Protein 5AX3 (pdb70)

Sequence (341 aa):
GPEMVRGQVFDVGPRYTNLSYIGEYGMVCSAYDNVNKVRVAIKKISPFEHQTYCQRTLREIKILLRFRHENIIGINDIIRAPTIEQMKDVYIVQDLMETDLYKLLKTQHLSNDHICYFLYQILRGLKYIHSANVLHRDLKPSNLLLNTTCDLKICDFGLARVAFLTEYVTRWYRAPEIMLGYTKSIDIWSVGCILAEMLSNRPIFPGKHYLDQLNHILGILGSPSQEDLKARNYLLSLPHKNKVPWNRLFPNADSKALDLLDKMLTFNPHKRIEVEQALAHPYLEQYYDPSDEPIAEAPFKFDMELDDLPKEKLKELIFEETARFQPGYLVKKYILALWNE

Nearest PDB structures (foldseek):
  5ax3-assembly1_A  TM=1.003E+00  e=6.885E-67  Homo sapiens
  6ot6-assembly1_A  TM=9.552E-01  e=4.131E-53  Rattus norvegicus
  4fv5-assembly1_A  TM=9.568E-01  e=8.661E-53  Homo sapiens
  4fv9-assembly1_A  TM=9.620E-01  e=3.808E-52  Homo sapiens
  6fn5-assembly1_A  TM=9.383E-01  e=1.190E-51  Rattus norvegicus

Solvent-accessible surface area: 17854 Å² total; per-residue (Å²): 109,62,42,115,27,181,45,107,66,0,74,1,23,134,68,1,55,105,32,52,81,62,15,156,93,15,35,23,0,9,0,66,5,66,92,98,153,80,83,6,19,0,21,17,10,50,6,34,122,78,126,24,76,0,36,39,0,6,11,4,0,15,0,5,29,103,16,211,26,98,4,6,4,24,16,67,16,1,28,18,22,87,62,63,135,134,2,117,24,0,12,0,0,17,50,58,25,47,3,11,0,115,61,4,10,120,129,51,148,7,52,62,79,35,8,9,12,0,0,13,8,0,0,15,0,1,4,18,1,6,43,2,57,0,4,2,45,22,2,37,3,50,13,0,48,0,38,63,73,3,38,0,28,1,22,32,0,5,24,3,101,18,58,195,35,85,58,140,71,65,87,68,12,29,0,16,53,33,22,161,16,154,75,55,13,2,0,2,1,4,0,0,0,0,0,0,9,1,27,25,58,140,45,14,1,49,22,139,98,88,110,57,4,6,49,70,2,9,30,12,15,4,48,41,73,164,131,78,143,153,45,130,50,91,26,108,93,48,105,150,82,115,97,34,64,18,102,180,48,6,99,155,25,38,93,102,0,17,73,0,0,42,90,0,0,37,26,23,37,144,200,1,32,92,11,64,101,0,0,60,16,67,13,0,121,124,32,60,61,74,112,75,7,50,102,12,172,59,70,20,141,105,142,110,4,112,42,113,62,81,73,126,110,1,43,95,46,0,42,118,19,0,30,171,54,10,125,70,177,222,112,177,110,97,145,95,43,40,151,84,111

B-factor: mean 83.78, std 25.41, range [20.0, 169.99]

GO terms:
  GO:0004674 protein serine/threonine kinase activity (F, IDA)
  GO:0004707 MAP kinase activity (F, IDA)
  GO:0005829 cytosol (C, IDA)
  GO:0045542 positive regulation of cholesterol biosynthetic process (P, IDA)
  GO:0070371 ERK1 and ERK2 cascade (P, IDA)
  GO:0007173 epidermal growth factor receptor signaling pathway (P, IDA)
  GO:0000165 MAPK cascade (P, IDA)
  GO:0010759 positive regulation of macrophage chemotaxis (P, IGI)
  GO:0120041 positive regulation of macrophage proliferation (P, IGI)
  GO:0061514 interleukin-34-mediated signaling pathway (P, IGI)
  GO:0005634 nucleus (C, IDA)
  GO:0005737 cytoplasm (C, IDA)
  GO:0045880 positive regulation of smoothened signaling pathway (P, IDA)
  GO:0070849 response to epidermal growth factor (P, IDA)
  GO:0005634 nucleus (C, TAS)
  GO:0005739 mitochondrion (C, TAS)
  GO:0005769 early endosome (C, TAS)
  GO:0005770 late endosome (C, TAS)
  GO:0005794 Golgi apparatus (C, TAS)
  GO:0005829 cytosol (C, TAS)

Structure (mmCIF, N/CA/C/O backbone):
data_5AX3
#
_entry.id   5AX3
#
_cell.length_a   43.835
_cell.length_b   66.465
_cell.length_c   116.871
_cell.angle_alpha   90.00
_cell.angle_beta   90.00
_cell.angle_gamma   90.00
#
_symmetry.space_group_name_H-M   'P 21 21 21'
#
loop_
_entity.id
_entity.type
_entity.pdbx_description
1 polymer 'Mitogen-activated protein kinase 1'
2 polymer 'allosteric and ATP-competitive inhibitor'
3 non-polymer (2R,3R,4S,5R)-2-(4-AMINO-5-IODO-7H-PYRROLO[2,3-D]PYRIMIDIN-7-YL)-5-(HYDROXYMETHYL)TETRAHYDROFURAN-3,4-DIOL
#
loop_
_atom_site.group_PDB
_atom_site.id
_atom_site.type_symbol
_atom_site.label_atom_id
_atom_site.label_alt_id
_atom_site.label_comp_id
_atom_site.label_asym_id
_atom_site.label_entity_id
_atom_site.label_seq_id
_atom_site.pdbx_PDB_ins_code
_atom_site.Cartn_x
_atom_site.Cartn_y
_atom_site.Cartn_z
_atom_site.occupancy
_atom_site.B_iso_or_equiv
_atom_site.auth_seq_id
_atom_site.auth_comp_id
_atom_site.auth_asym_id
_atom_site.auth_atom_id
_atom_site.pdbx_PDB_model_num
ATOM 1 N N . GLY A 1 18 ? 22.586 9.709 1.610 1.00 102.33 1 GLY A N 1
ATOM 2 C CA . GLY A 1 18 ? 21.517 9.409 2.545 1.00 116.09 1 GLY A CA 1
ATOM 3 C C . GLY A 1 18 ? 20.583 8.334 2.028 1.00 118.64 1 GLY A C 1
ATOM 4 O O . GLY A 1 18 ? 20.767 7.153 2.327 1.00 127.84 1 GLY A O 1
ATOM 5 N N . PRO A 1 19 ? 19.567 8.739 1.250 1.00 107.32 2 PRO A N 1
ATOM 6 C CA . PRO A 1 19 ? 18.616 7.805 0.643 1.00 95.56 2 PRO A CA 1
ATOM 7 C C . PRO A 1 19 ? 19.151 7.219 -0.661 1.00 99.11 2 PRO A C 1
ATOM 8 O O . PRO A 1 19 ? 18.439 6.473 -1.332 1.00 107.91 2 PRO A O 1
ATOM 12 N N . GLU A 1 20 ? 20.390 7.567 -1.003 1.00 86.71 3 GLU A N 1
ATOM 13 C CA . GLU A 1 20 ? 21.047 7.094 -2.220 1.00 100.00 3 GLU A CA 1
ATOM 14 C C . GLU A 1 20 ? 20.243 7.449 -3.462 1.00 92.14 3 GLU A C 1
ATOM 15 O O . GLU A 1 20 ? 20.076 6.623 -4.361 1.00 101.30 3 GLU A O 1
ATOM 21 N N . MET A 1 21 ? 19.744 8.681 -3.494 1.00 95.93 4 MET A N 1
ATOM 22 C CA . MET A 1 21 ? 19.004 9.198 -4.638 1.00 85.63 4 MET A CA 1
ATOM 23 C C . MET A 1 21 ? 19.828 9.115 -5.920 1.00 80.56 4 MET A C 1
ATOM 24 O O . MET A 1 21 ? 20.981 9.546 -5.955 1.00 96.88 4 MET A O 1
ATOM 29 N N . VAL A 1 22 ? 19.238 8.551 -6.970 1.00 67.92 5 VAL A N 1
ATOM 30 C CA . VAL A 1 22 ? 19.925 8.440 -8.252 1.00 82.41 5 VAL A CA 1
ATOM 31 C C . VAL A 1 22 ? 19.096 9.022 -9.390 1.00 85.62 5 VAL A C 1
ATOM 32 O O . VAL A 1 22 ? 17.866 9.072 -9.310 1.00 83.59 5 VAL A O 1
ATOM 36 N N . ARG A 1 23 ? 19.785 9.459 -10.442 1.00 84.00 6 ARG A N 1
ATOM 37 C CA . ARG A 1 23 ? 19.151 10.105 -11.589 1.00 77.91 6 ARG A CA 1
ATOM 38 C C . ARG A 1 23 ? 18.317 11.309 -11.164 1.00 84.66 6 ARG A C 1
ATOM 39 O O . ARG A 1 23 ? 18.856 12.384 -10.892 1.00 115.68 6 ARG A O 1
ATOM 47 N N . GLY A 1 24 ? 17.003 11.121 -11.100 1.00 95.86 7 GLY A N 1
ATOM 48 C CA . GLY A 1 24 ? 16.098 12.212 -10.789 1.00 100.81 7 GLY A CA 1
ATOM 49 C C . GLY A 1 24 ? 15.336 12.081 -9.484 1.00 113.28 7 GLY A C 1
ATOM 50 O O . GLY A 1 24 ? 14.959 13.087 -8.885 1.00 126.13 7 GLY A O 1
ATOM 51 N N . GLN A 1 25 ? 15.102 10.851 -9.038 1.00 106.46 8 GLN A N 1
ATOM 52 C CA . GLN A 1 25 ? 14.280 10.632 -7.849 1.00 94.06 8 GLN A CA 1
ATOM 53 C C . GLN A 1 25 ? 14.986 9.822 -6.768 1.00 80.13 8 GLN A C 1
ATOM 54 O O . GLN A 1 25 ? 16.070 9.281 -6.983 1.00 93.50 8 GLN A O 1
ATOM 60 N N . VAL A 1 26 ? 14.345 9.748 -5.604 1.00 80.92 9 VAL A N 1
ATOM 61 C CA . VAL A 1 26 ? 14.883 9.057 -4.438 1.00 79.31 9 VAL A CA 1
ATOM 62 C C . VAL A 1 26 ? 14.849 7.539 -4.631 1.00 84.51 9 VAL A C 1
ATOM 63 O O . VAL A 1 26 ? 13.926 7.006 -5.245 1.00 72.82 9 VAL A O 1
ATOM 67 N N . PHE A 1 27 ? 15.868 6.852 -4.119 1.00 77.54 10 PHE A N 1
ATOM 68 C CA . PHE A 1 27 ? 15.969 5.403 -4.255 1.00 59.48 10 PHE A CA 1
ATOM 69 C C . PHE A 1 27 ? 16.394 4.757 -2.938 1.00 70.07 10 PHE A C 1
ATOM 70 O O . PHE A 1 27 ? 17.409 4.063 -2.874 1.00 65.16 10 PHE A O 1
ATOM 78 N N . ASP A 1 28 ? 15.603 4.989 -1.893 1.00 68.83 11 ASP A N 1
ATOM 79 C CA . ASP A 1 28 ? 15.938 4.542 -0.544 1.00 67.06 11 ASP A CA 1
ATOM 80 C C . ASP A 1 28 ? 15.879 3.023 -0.402 1.00 62.09 11 ASP A C 1
ATOM 81 O O . ASP A 1 28 ? 14.817 2.452 -0.154 1.00 47.67 11 ASP A O 1
ATOM 86 N N . VAL A 1 29 ? 17.030 2.376 -0.553 1.00 77.40 12 VAL A N 1
ATOM 87 C CA . VAL A 1 29 ? 17.121 0.926 -0.432 1.00 55.81 12 VAL A CA 1
ATOM 88 C C . VAL A 1 29 ? 17.811 0.517 0.864 1.00 76.01 12 VAL A C 1
ATOM 89 O O . VAL A 1 29 ? 18.133 -0.656 1.063 1.00 74.87 12 VAL A O 1
ATOM 93 N N . GLY A 1 30 ? 18.038 1.489 1.740 1.00 101.98 13 GLY A N 1
ATOM 94 C CA . GLY A 1 30 ? 18.669 1.227 3.021 1.00 91.72 13 GLY A CA 1
ATOM 95 C C . GLY A 1 30 ? 20.147 0.917 2.899 1.00 75.72 13 GLY A C 1
ATOM 96 O O . GLY A 1 30 ? 20.700 0.935 1.800 1.00 85.06 13 GLY A O 1
ATOM 97 N N . PRO A 1 31 ? 20.797 0.618 4.033 1.00 88.93 14 PRO A N 1
ATOM 98 C CA . PRO A 1 31 ? 22.239 0.345 4.069 1.00 96.99 14 PRO A CA 1
ATOM 99 C C . PRO A 1 31 ? 22.616 -0.970 3.386 1.00 87.82 14 PRO A C 1
ATOM 100 O O . PRO A 1 31 ? 23.790 -1.179 3.077 1.00 97.46 14 PRO A O 1
ATOM 104 N N . ARG A 1 32 ? 21.630 -1.832 3.156 1.00 89.51 15 ARG A N 1
ATOM 105 C CA . ARG A 1 32 ? 21.850 -3.135 2.536 1.00 72.82 15 ARG A CA 1
ATOM 106 C C . ARG A 1 32 ? 22.495 -3.026 1.157 1.00 58.34 15 ARG A C 1
ATOM 107 O O . ARG A 1 32 ? 23.513 -3.661 0.884 1.00 68.84 15 ARG A O 1
ATOM 115 N N . TYR A 1 33 ? 21.897 -2.213 0.294 1.00 47.47 16 TYR A N 1
ATOM 116 C CA . TYR A 1 33 ? 22.377 -2.063 -1.074 1.00 64.28 16 TYR A CA 1
ATOM 117 C C . TYR A 1 33 ? 23.035 -0.703 -1.288 1.00 64.01 16 TYR A C 1
ATOM 118 O O . TYR A 1 33 ? 22.617 0.296 -0.706 1.00 64.73 16 TYR A O 1
ATOM 127 N N . THR A 1 34 ? 24.073 -0.677 -2.121 1.00 75.27 17 THR A N 1
ATOM 128 C CA . THR A 1 34 ? 24.818 0.552 -2.384 1.00 78.56 17 THR A CA 1
ATOM 129 C C . THR A 1 34 ? 25.380 0.579 -3.808 1.00 77.23 17 THR A C 1
ATOM 130 O O . THR A 1 34 ? 25.176 -0.359 -4.579 1.00 72.19 17 THR A O 1
ATOM 134 N N . ASN A 1 35 ? 26.084 1.660 -4.139 1.00 86.77 18 ASN A N 1
ATOM 135 C CA . ASN A 1 35 ? 26.689 1.850 -5.457 1.00 77.74 18 ASN A CA 1
ATOM 136 C C . ASN A 1 35 ? 25.692 1.690 -6.598 1.00 57.21 18 ASN A C 1
ATOM 137 O O . ASN A 1 35 ? 25.909 0.901 -7.515 1.00 64.73 18 ASN A O 1
ATOM 142 N N . LEU A 1 36 ? 24.605 2.451 -6.538 1.00 58.90 19 LEU A N 1
ATOM 143 C CA . LEU A 1 36 ? 23.530 2.335 -7.518 1.00 67.78 19 LEU A CA 1
ATOM 144 C C . LEU A 1 36 ? 23.981 2.733 -8.919 1.00 59.92 19 LEU A C 1
ATOM 145 O O . LEU A 1 36 ? 24.605 3.777 -9.111 1.00 70.53 19 LEU A O 1
ATOM 150 N N . SER A 1 37 ? 23.662 1.887 -9.892 1.00 59.22 20 SER A N 1
ATOM 151 C CA . SER A 1 37 ? 23.909 2.199 -11.292 1.00 75.59 20 SER A CA 1
ATOM 152 C C . SER A 1 37 ? 22.604 2.094 -12.072 1.00 68.40 20 SER A C 1
ATOM 153 O O . SER A 1 37 ? 21.883 1.100 -11.969 1.00 69.99 20 SER A O 1
ATOM 156 N N . TYR A 1 38 ? 22.303 3.130 -12.843 1.00 57.50 21 TYR A N 1
ATOM 157 C CA . TYR A 1 38 ? 21.054 3.185 -13.586 1.00 59.82 21 TYR A CA 1
ATOM 158 C C . TYR A 1 38 ? 21.111 2.298 -14.825 1.00 53.76 21 TYR A C 1
ATOM 159 O O . TYR A 1 38 ? 21.949 2.496 -15.704 1.00 70.94 21 TYR A O 1
ATOM 168 N N . ILE A 1 39 ? 20.221 1.313 -14.885 1.00 69.19 22 ILE A N 1
ATOM 169 C CA . ILE A 1 39 ? 20.141 0.418 -16.036 1.00 65.28 22 ILE A CA 1
ATOM 170 C C . ILE A 1 39 ? 19.194 0.977 -17.092 1.00 73.32 22 ILE A C 1
ATOM 171 O O . ILE A 1 39 ? 19.549 1.086 -18.268 1.00 86.13 22 ILE A O 1
ATOM 176 N N . GLY A 1 40 ? 17.988 1.330 -16.659 1.00 51.51 23 GLY A N 1
ATOM 177 C CA . GLY A 1 40 ? 16.986 1.890 -17.546 1.00 63.96 23 GLY A CA 1
ATOM 178 C C . GLY A 1 40 ? 15.585 1.432 -17.188 1.00 67.55 23 GLY A C 1
ATOM 179 O O . GLY A 1 40 ? 14.941 1.998 -16.301 1.00 59.92 23 GLY A O 1
ATOM 180 N N . GLU A 1 41 ? 15.118 0.397 -17.878 1.00 81.27 24 GLU A N 1
ATOM 181 C CA . GLU A 1 41 ? 13.771 -0.117 -17.671 1.00 87.72 24 GLU A CA 1
ATOM 182 C C . GLU A 1 41 ? 13.614 -1.473 -18.342 1.00 85.93 24 GLU A C 1
ATOM 183 O O . GLU A 1 41 ? 13.853 -2.510 -17.726 1.00 99.13 24 GLU A O 1
ATOM 189 N N . TYR A 1 44 ? 7.953 -1.857 -15.120 1.00 81.45 27 TYR A N 1
ATOM 190 C CA . TYR A 1 44 ? 6.937 -1.130 -14.369 1.00 106.34 27 TYR A CA 1
ATOM 191 C C . TYR A 1 44 ? 7.438 0.260 -13.986 1.00 103.93 27 TYR A C 1
ATOM 192 O O . TYR A 1 44 ? 6.744 1.259 -14.177 1.00 120.26 27 TYR A O 1
ATOM 201 N N . GLY A 1 45 ? 8.649 0.310 -13.441 1.00 76.71 28 GLY A N 1
ATOM 202 C CA . GLY A 1 45 ? 9.262 1.564 -13.044 1.00 83.62 28 GLY A CA 1
ATOM 203 C C . GLY A 1 45 ? 10.761 1.559 -13.277 1.00 88.46 28 GLY A C 1
ATOM 204 O O . GLY A 1 45 ? 11.264 0.809 -14.113 1.00 99.53 28 GLY A O 1
ATOM 205 N N . MET A 1 46 ? 11.474 2.399 -12.532 1.00 71.00 29 MET A N 1
ATOM 206 C CA . MET A 1 46 ? 12.924 2.508 -12.669 1.00 77.94 29 MET A CA 1
ATOM 207 C C . MET A 1 46 ? 13.636 1.221 -12.272 1.00 62.91 29 MET A C 1
ATOM 208 O O . MET A 1 46 ? 13.276 0.578 -11.287 1.00 57.60 29 MET A O 1
ATOM 213 N N . VAL A 1 47 ? 14.652 0.856 -13.048 1.00 68.82 30 VAL A N 1
ATOM 214 C CA . VAL A 1 47 ? 15.456 -0.326 -12.759 1.00 66.06 30 VAL A CA 1
ATOM 215 C C . VAL A 1 47 ? 16.916 0.060 -12.565 1.00 54.39 30 VAL A C 1
ATOM 216 O O . VAL A 1 47 ? 17.503 0.747 -13.402 1.00 57.37 30 VAL A O 1
ATOM 220 N N . CYS A 1 48 ? 17.497 -0.382 -11.455 1.00 49.08 31 CYS A N 1
ATOM 221 C CA . CYS A 1 48 ? 18.882 -0.063 -11.144 1.00 51.72 31 CYS A CA 1
ATOM 222 C C . CYS A 1 48 ? 19.669 -1.299 -10.732 1.00 49.16 31 CYS A C 1
ATOM 223 O O . CYS A 1 48 ? 19.096 -2.293 -10.281 1.00 43.00 31 CYS A O 1
ATOM 226 N N . SER A 1 49 ? 20.986 -1.225 -10.892 1.00 55.44 32 SER A N 1
ATOM 227 C CA . SER A 1 49 ? 21.878 -2.289 -10.451 1.00 64.31 32 SER A CA 1
ATOM 228 C C . SER A 1 49 ? 22.659 -1.843 -9.220 1.00 60.95 32 SER A C 1
ATOM 229 O O . SER A 1 49 ? 23.551 -0.997 -9.309 1.00 70.14 32 SER A O 1
ATOM 232 N N . ALA A 1 50 ? 22.315 -2.415 -8.073 1.00 50.23 33 ALA A N 1
ATOM 233 C CA . ALA A 1 50 ? 22.970 -2.066 -6.822 1.00 49.86 33 ALA A CA 1
ATOM 234 C C . ALA A 1 50 ? 23.978 -3.134 -6.425 1.00 58.44 33 ALA A C 1
ATOM 235 O O . ALA A 1 50 ? 24.001 -4.223 -6.999 1.00 46.26 33 ALA A O 1
ATOM 237 N N . TYR A 1 51 ? 24.817 -2.818 -5.445 1.00 50.58 34 TYR A N 1
ATOM 238 C CA . TYR A 1 51 ? 25.710 -3.817 -4.871 1.00 54.30 34 TYR A CA 1
ATOM 239 C C . TYR A 1 51 ? 25.150 -4.319 -3.549 1.00 59.20 34 TYR A C 1
ATOM 240 O O . TYR A 1 51 ? 24.873 -3.535 -2.641 1.00 45.99 34 TYR A O 1
ATOM 249 N N . ASP A 1 52 ? 24.977 -5.630 -3.451 1.00 66.77 35 ASP A N 1
ATOM 250 C CA . ASP A 1 52 ? 24.545 -6.244 -2.209 1.00 56.15 35 ASP A CA 1
ATOM 251 C C . ASP A 1 52 ? 25.750 -6.435 -1.298 1.00 72.45 35 ASP A C 1
ATOM 252 O O . ASP A 1 52 ? 26.786 -6.938 -1.731 1.00 81.49 35 ASP A O 1
ATOM 257 N N . ASN A 1 53 ? 25.616 -6.024 -0.041 1.00 61.46 36 ASN A N 1
ATOM 258 C CA . ASN A 1 53 ? 26.679 -6.219 0.937 1.00 62.71 36 ASN A CA 1
ATOM 259 C C . ASN A 1 53 ? 26.463 -7.474 1.788 1.00 76.28 36 ASN A C 1
ATOM 260 O O . ASN A 1 53 ? 27.420 -8.049 2.304 1.00 88.20 36 ASN A O 1
ATOM 265 N N . VAL A 1 54 ? 25.207 -7.892 1.931 1.00 83.92 37 VAL A N 1
ATOM 266 C CA . VAL A 1 54 ? 24.873 -9.075 2.725 1.00 76.82 37 VAL A CA 1
ATOM 267 C C . VAL A 1 54 ? 25.324 -10.358 2.027 1.00 79.14 37 VAL A C 1
ATOM 268 O O . VAL A 1 54 ? 25.743 -11.316 2.677 1.00 92.06 37 VAL A O 1
ATOM 272 N N . ASN A 1 55 ? 25.232 -10.368 0.701 1.00 82.50 38 ASN A N 1
ATOM 273 C CA . ASN A 1 55 ? 25.652 -11.517 -0.095 1.00 77.51 38 ASN A CA 1
ATOM 274 C C . ASN A 1 55 ? 26.895 -11.217 -0.925 1.00 70.86 38 ASN A C 1
ATOM 275 O O . ASN A 1 55 ? 27.404 -12.090 -1.627 1.00 74.41 38 ASN A O 1
ATOM 280 N N . LYS A 1 56 ? 27.367 -9.975 -0.840 1.00 74.67 39 LYS A N 1
ATOM 281 C CA . LYS A 1 56 ? 28.599 -9.540 -1.499 1.00 88.04 39 LYS A CA 1
ATOM 282 C C . LYS A 1 56 ? 28.595 -9.818 -3.002 1.00 79.58 39 LYS A C 1
ATOM 283 O O . LYS A 1 56 ? 29.564 -10.345 -3.550 1.00 94.24 39 LYS A O 1
ATOM 289 N N . VAL A 1 57 ? 27.498 -9.454 -3.660 1.00 91.43 40 VAL A N 1
ATOM 290 C CA . VAL A 1 57 ? 27.354 -9.653 -5.099 1.00 93.39 40 VAL A CA 1
ATOM 291 C C . VAL A 1 57 ? 26.339 -8.662 -5.674 1.00 76.74 40 VAL A C 1
ATOM 292 O O . VAL A 1 57 ? 25.286 -8.436 -5.082 1.00 79.75 40 VAL A O 1
ATOM 296 N N . ARG A 1 58 ? 26.661 -8.058 -6.815 1.00 64.27 41 ARG A N 1
ATOM 297 C CA . ARG A 1 58 ? 25.773 -7.073 -7.429 1.00 65.54 41 ARG A CA 1
ATOM 298 C C . ARG A 1 58 ? 24.406 -7.662 -7.764 1.00 74.71 41 ARG A C 1
ATOM 299 O O . ARG A 1 58 ? 24.306 -8.770 -8.292 1.00 64.28 41 ARG A O 1
ATOM 307 N N . VAL A 1 59 ? 23.357 -6.911 -7.446 1.00 65.64 42 VAL A N 1
ATOM 308 C CA . VAL A 1 59 ? 21.991 -7.350 -7.698 1.00 46.97 42 VAL A CA 1
ATOM 309 C C . VAL A 1 59 ? 21.234 -6.312 -8.517 1.00 56.22 42 VAL A C 1
ATOM 310 O O . VAL A 1 59 ? 21.756 -5.233 -8.801 1.00 60.99 42 VAL A O 1
ATOM 314 N N . ALA A 1 60 ? 20.002 -6.641 -8.890 1.00 61.37 43 ALA A N 1
ATOM 315 C CA . ALA A 1 60 ? 19.163 -5.726 -9.653 1.00 41.66 43 ALA A CA 1
ATOM 316 C C . ALA A 1 60 ? 17.946 -5.304 -8.844 1.00 41.57 43 ALA A C 1
ATOM 317 O O . ALA A 1 60 ? 17.141 -6.141 -8.433 1.00 58.78 43 ALA A O 1
ATOM 319 N N . ILE A 1 61 ? 17.818 -4.003 -8.612 1.00 37.57 44 ILE A N 1
ATOM 320 C CA . ILE A 1 61 ? 16.673 -3.474 -7.883 1.00 52.70 44 ILE A CA 1
ATOM 321 C C . ILE A 1 61 ? 15.796 -2.652 -8.812 1.00 38.61 44 ILE A C 1
ATOM 322 O O . ILE A 1 61 ? 16.292 -1.813 -9.561 1.00 56.84 44 ILE A O 1
ATOM 327 N N . LYS A 1 62 ? 14.492 -2.902 -8.772 1.00 51.58 45 LYS A N 1
ATOM 328 C CA . LYS A 1 62 ? 13.561 -2.113 -9.564 1.00 64.33 45 LYS A CA 1
ATOM 329 C C . LYS A 1 62 ? 12.567 -1.376 -8.673 1.00 68.75 45 LYS A C 1
ATOM 330 O O . LYS A 1 62 ? 11.868 -1.977 -7.853 1.00 58.69 45 LYS A O 1
ATOM 336 N N . LYS A 1 63 ? 12.528 -0.058 -8.831 1.00 69.90 46 LYS A N 1
ATOM 337 C CA . LYS A 1 63 ? 11.598 0.766 -8.078 1.00 66.12 46 LYS A CA 1
ATOM 338 C C . LYS A 1 63 ? 10.273 0.867 -8.812 1.00 52.41 46 LYS A C 1
ATOM 339 O O . LYS A 1 63 ? 10.221 1.298 -9.963 1.00 58.11 46 LYS A O 1
ATOM 345 N N . ILE A 1 64 ? 9.204 0.457 -8.140 1.00 46.82 47 ILE A N 1
ATOM 346 C CA . ILE A 1 64 ? 7.866 0.583 -8.696 1.00 70.08 47 ILE A CA 1
ATOM 347 C C . ILE A 1 64 ? 6.985 1.399 -7.753 1.00 69.08 47 ILE A C 1
ATOM 348 O O . ILE A 1 64 ? 6.878 1.100 -6.563 1.00 65.21 47 ILE A O 1
ATOM 353 N N . SER A 1 65 ? 6.369 2.444 -8.291 1.00 64.02 48 SER A N 1
ATOM 354 C CA . SER A 1 65 ? 5.535 3.329 -7.489 1.00 77.03 48 SER A CA 1
ATOM 355 C C . SER A 1 65 ? 4.109 3.393 -8.029 1.00 60.40 48 SER A C 1
ATOM 356 O O . SER A 1 65 ? 3.765 4.308 -8.774 1.00 71.51 48 SER A O 1
ATOM 359 N N . PRO A 1 66 ? 3.274 2.411 -7.651 1.00 68.11 49 PRO A N 1
ATOM 360 C CA . PRO A 1 66 ? 1.888 2.312 -8.115 1.00 92.80 49 PRO A CA 1
ATOM 361 C C . PRO A 1 66 ? 0.900 3.037 -7.202 1.00 96.27 49 PRO A C 1
ATOM 362 O O . PRO A 1 66 ? 1.108 4.205 -6.870 1.00 97.07 49 PRO A O 1
ATOM 366 N N . PHE A 1 67 ? -0.171 2.337 -6.829 1.00 81.36 50 PHE A N 1
ATOM 367 C CA . PHE A 1 67 ? -1.169 2.811 -5.867 1.00 71.09 50 PHE A CA 1
ATOM 368 C C . PHE A 1 67 ? -1.944 4.044 -6.330 1.00 94.59 50 PHE A C 1
ATOM 369 O O . PHE A 1 67 ? -2.743 4.596 -5.571 1.00 99.47 50 PHE A O 1
ATOM 377 N N . GLU A 1 68 ? -1.719 4.471 -7.569 1.00 105.32 51 GLU A N 1
ATOM 378 C CA . GLU A 1 68 ? -2.464 5.595 -8.130 1.00 104.24 51 GLU A CA 1
ATOM 379 C C . GLU A 1 68 ? -3.190 5.175 -9.403 1.00 91.87 51 GLU A C 1
ATOM 380 O O . GLU A 1 68 ? -3.574 6.014 -10.218 1.00 86.21 51 GLU A O 1
ATOM 386 N N . HIS A 1 69 ? -3.373 3.869 -9.564 1.00 77.12 52 HIS A N 1
ATOM 387 C CA . HIS A 1 69 ? -4.071 3.325 -10.722 1.00 87.23 52 HIS A CA 1
ATOM 388 C C . HIS A 1 69 ? -4.718 1.983 -10.395 1.00 93.24 52 HIS A C 1
ATOM 389 O O . HIS A 1 69 ? -4.254 1.254 -9.517 1.00 63.95 52 HIS A O 1
ATOM 396 N N . GLN A 1 70 ? -5.793 1.668 -11.111 1.00 110.53 53 GLN A N 1
ATOM 397 C CA . GLN A 1 70 ? -6.560 0.448 -10.882 1.00 97.61 53 GLN A CA 1
ATOM 398 C C . GLN A 1 70 ? -5.761 -0.816 -11.186 1.00 94.51 53 GLN A C 1
ATOM 399 O O . GLN A 1 70 ? -5.714 -1.742 -10.375 1.00 84.61 53 GLN A O 1
ATOM 405 N N . THR A 1 71 ? -5.137 -0.847 -12.359 1.00 101.03 54 THR A N 1
ATOM 406 C CA . THR A 1 71 ? -4.451 -2.046 -12.828 1.00 69.78 54 THR A CA 1
ATOM 407 C C . THR A 1 71 ? -2.989 -2.102 -12.389 1.00 83.92 54 THR A C 1
ATOM 408 O O . THR A 1 71 ? -2.315 -3.110 -12.597 1.00 82.50 54 THR A O 1
ATOM 412 N N . TYR A 1 72 ? -2.501 -1.022 -11.786 1.00 99.29 55 TYR A N 1
ATOM 413 C CA . TYR A 1 72 ? -1.135 -0.995 -11.273 1.00 70.32 55 TYR A CA 1
ATOM 414 C C . TYR A 1 72 ? -0.951 -2.001 -10.145 1.00 65.90 55 TYR A C 1
ATOM 415 O O . TYR A 1 72 ? -0.092 -2.879 -10.219 1.00 75.79 55 TYR A O 1
ATOM 424 N N . CYS A 1 73 ? -1.769 -1.866 -9.106 1.00 63.94 56 CYS A N 1
ATOM 425 C CA . CYS A 1 73 ? -1.643 -2.680 -7.901 1.00 59.80 56 CYS A CA 1
ATOM 426 C C . CYS A 1 73 ? -1.851 -4.168 -8.166 1.00 64.58 56 CYS A C 1
ATOM 427 O O . CYS A 1 73 ? -1.335 -5.012 -7.435 1.00 71.77 56 CYS A O 1
ATOM 430 N N . GLN A 1 74 ? -2.607 -4.485 -9.211 1.00 74.72 57 GLN A N 1
ATOM 431 C CA . GLN A 1 74 ? -2.909 -5.875 -9.533 1.00 65.61 57 GLN A CA 1
ATOM 432 C C . GLN A 1 74 ? -1.692 -6.595 -10.099 1.00 68.27 57 GLN A C 1
ATOM 433 O O . GLN A 1 74 ? -1.263 -7.619 -9.565 1.00 77.49 57 GLN A O 1
ATOM 439 N N . ARG A 1 75 ? -1.140 -6.052 -11.180 1.00 68.79 58 ARG A N 1
ATOM 440 C CA . ARG A 1 75 ? -0.033 -6.695 -11.879 1.00 74.63 58 ARG A CA 1
ATOM 441 C C . ARG A 1 75 ? 1.212 -6.820 -11.006 1.00 75.06 58 ARG A C 1
ATOM 442 O O . ARG A 1 75 ? 1.957 -7.792 -11.125 1.00 79.20 58 ARG A O 1
ATOM 450 N N . THR A 1 76 ? 1.441 -5.850 -10.126 1.00 68.49 59 THR A N 1
ATOM 451 C CA . THR A 1 76 ? 2.585 -5.937 -9.230 1.00 54.72 59 THR A CA 1
ATOM 452 C C . THR A 1 76 ? 2.317 -6.981 -8.149 1.00 67.24 59 THR A C 1
ATOM 453 O O . THR A 1 76 ? 3.220 -7.714 -7.756 1.00 72.80 59 THR A O 1
ATOM 457 N N . LEU A 1 77 ? 1.073 -7.064 -7.686 1.00 68.18 60 LEU A N 1
ATOM 458 C CA . LEU A 1 77 ? 0.694 -8.087 -6.722 1.00 70.21 60 LEU A CA 1
ATOM 459 C C . LEU A 1 77 ? 0.740 -9.455 -7.380 1.00 76.20 60 LEU A C 1
ATOM 460 O O . LEU A 1 77 ? 1.174 -10.434 -6.773 1.00 72.98 60 LEU A O 1
ATOM 465 N N . ARG A 1 78 ? 0.295 -9.509 -8.631 1.00 60.35 61 ARG A N 1
ATOM 466 C CA . ARG A 1 78 ? 0.284 -10.756 -9.382 1.00 69.51 61 ARG A CA 1
ATOM 467 C C . ARG A 1 78 ? 1.709 -11.248 -9.609 1.00 76.38 61 ARG A C 1
ATOM 468 O O . ARG A 1 78 ? 1.980 -12.445 -9.523 1.00 61.11 61 ARG A O 1
ATOM 476 N N . GLU A 1 79 ? 2.617 -10.317 -9.885 1.00 70.50 62 GLU A N 1
ATOM 477 C CA . GLU A 1 79 ? 4.015 -10.661 -10.113 1.00 50.46 62 GLU A CA 1
ATOM 478 C C . GLU A 1 79 ? 4.715 -11.016 -8.804 1.00 63.99 62 GLU A C 1
ATOM 479 O O . GLU A 1 79 ? 5.496 -11.966 -8.751 1.00 54.42 62 GLU A O 1
ATOM 485 N N . ILE A 1 80 ? 4.433 -10.253 -7.750 1.00 61.87 63 ILE A N 1
ATOM 486 C CA . ILE A 1 80 ? 5.043 -10.503 -6.447 1.00 60.80 63 ILE A CA 1
ATOM 487 C C . ILE A 1 80 ? 4.624 -11.865 -5.895 1.00 61.41 63 ILE A C 1
ATOM 488 O O . ILE A 1 80 ? 5.464 -12.632 -5.433 1.00 56.54 63 ILE A O 1
ATOM 493 N N . LYS A 1 81 ? 3.331 -12.169 -5.960 1.00 38.25 64 LYS A N 1
ATOM 494 C CA . LYS A 1 81 ? 2.824 -13.452 -5.481 1.00 55.72 64 LYS A CA 1
ATOM 495 C C . LYS A 1 81 ? 3.477 -14.634 -6.193 1.00 59.61 64 LYS A C 1
ATOM 496 O O . LYS A 1 81 ? 4.083 -15.492 -5.554 1.00 74.64 64 LYS A O 1
ATOM 502 N N . ILE A 1 82 ? 3.357 -14.668 -7.516 1.00 61.50 65 ILE A N 1
ATOM 503 C CA . ILE A 1 82 ? 3.843 -15.793 -8.312 1.00 63.92 65 ILE A CA 1
ATOM 504 C C . ILE A 1 82 ? 5.345 -16.029 -8.159 1.00 51.96 65 ILE A C 1
ATOM 505 O O . ILE A 1 82 ? 5.781 -17.160 -7.945 1.00 71.39 65 ILE A O 1
ATOM 510 N N . LEU A 1 83 ? 6.132 -14.962 -8.253 1.00 49.31 66 LEU A N 1
ATOM 511 C CA . LEU A 1 83 ? 7.585 -15.077 -8.160 1.00 54.42 66 LEU A CA 1
ATOM 512 C C . LEU A 1 83 ? 8.041 -15.511 -6.765 1.00 58.29 66 LEU A C 1
ATOM 513 O O . LEU A 1 83 ? 9.159 -15.995 -6.597 1.00 54.82 66 LEU A O 1
ATOM 518 N N . LEU A 1 84 ? 7.174 -15.340 -5.770 1.00 67.70 67 LEU A N 1
ATOM 519 C CA . LEU A 1 84 ? 7.495 -15.744 -4.403 1.00 51.65 67 LEU A CA 1
ATOM 520 C C . LEU A 1 84 ? 7.265 -17.235 -4.176 1.00 70.11 67 LEU A C 1
ATOM 521 O O . LEU A 1 84 ? 7.961 -17.862 -3.378 1.00 66.15 67 LEU A O 1
ATOM 526 N N . ARG A 1 85 ? 6.288 -17.799 -4.879 1.00 67.99 68 ARG A N 1
ATOM 527 C CA . ARG A 1 85 ? 5.926 -19.199 -4.686 1.00 48.91 68 ARG A CA 1
ATOM 528 C C . ARG A 1 85 ? 6.536 -20.085 -5.767 1.00 79.37 68 ARG A C 1
ATOM 529 O O . ARG A 1 85 ? 6.335 -21.301 -5.775 1.00 91.53 68 ARG A O 1
ATOM 537 N N . PHE A 1 86 ? 7.284 -19.469 -6.676 1.00 62.95 69 PHE A N 1
ATOM 538 C CA . PHE A 1 86 ? 7.997 -20.207 -7.712 1.00 57.21 69 PHE A CA 1
ATOM 539 C C . PHE A 1 86 ? 9.490 -20.296 -7.411 1.00 68.03 69 PHE A C 1
ATOM 540 O O . PHE A 1 86 ? 10.087 -19.344 -6.908 1.00 93.12 69 PHE A O 1
ATOM 548 N N . ARG A 1 87 ? 10.086 -21.445 -7.717 1.00 65.87 70 ARG A N 1
ATOM 549 C CA . ARG A 1 87 ? 11.539 -21.591 -7.697 1.00 78.12 70 ARG A CA 1
ATOM 550 C C . ARG A 1 87 ? 11.975 -22.396 -8.916 1.00 59.82 70 ARG A C 1
ATOM 551 O O . ARG A 1 87 ? 11.479 -23.497 -9.153 1.00 89.02 70 ARG A O 1
ATOM 559 N N . HIS A 1 88 ? 12.897 -21.838 -9.692 1.00 40.46 71 HIS A N 1
ATOM 560 C CA . HIS A 1 88 ? 13.317 -22.459 -10.941 1.00 60.20 71 HIS A CA 1
ATOM 561 C C . HIS A 1 88 ? 14.663 -21.910 -11.405 1.00 78.19 71 HIS A C 1
ATOM 562 O O . HIS A 1 88 ? 15.030 -20.782 -11.077 1.00 86.60 71 HIS A O 1
ATOM 569 N N . GLU A 1 89 ? 15.395 -22.714 -12.171 1.00 81.19 72 GLU A N 1
ATOM 570 C CA . GLU A 1 89 ? 16.669 -22.282 -12.730 1.00 74.88 72 GLU A CA 1
ATOM 571 C C . GLU A 1 89 ? 16.458 -21.350 -13.917 1.00 72.86 72 GLU A C 1
ATOM 572 O O . GLU A 1 89 ? 17.362 -20.613 -14.304 1.00 85.40 72 GLU A O 1
ATOM 578 N N . ASN A 1 90 ? 15.263 -21.389 -14.497 1.00 70.24 73 ASN A N 1
ATOM 579 C CA . ASN A 1 90 ? 14.973 -20.580 -15.674 1.00 67.88 73 ASN A CA 1
ATOM 580 C C . ASN A 1 90 ? 13.854 -19.566 -15.456 1.00 63.37 73 ASN A C 1
ATOM 581 O O . ASN A 1 90 ? 13.306 -19.019 -16.413 1.00 57.76 73 ASN A O 1
ATOM 586 N N . ILE A 1 91 ? 13.518 -19.317 -14.196 1.00 63.52 74 ILE A N 1
ATOM 587 C CA . ILE A 1 91 ? 12.568 -18.264 -13.863 1.00 66.88 74 ILE A CA 1
ATOM 588 C C . ILE A 1 91 ? 13.192 -17.309 -12.850 1.00 64.71 74 ILE A C 1
ATOM 589 O O . ILE A 1 91 ? 13.744 -17.742 -11.837 1.00 66.61 74 ILE A O 1
ATOM 594 N N . ILE A 1 92 ? 13.115 -16.013 -13.142 1.00 65.15 75 ILE A N 1
ATOM 595 C CA . ILE A 1 92 ? 13.690 -14.993 -12.272 1.00 51.79 75 ILE A CA 1
ATOM 596 C C . ILE A 1 92 ? 13.054 -15.074 -10.884 1.00 54.22 75 ILE A C 1
ATOM 597 O O . ILE A 1 92 ? 11.880 -15.422 -10.746 1.00 67.23 75 ILE A O 1
ATOM 602 N N . GLY A 1 93 ? 13.840 -14.781 -9.855 1.00 56.18 76 GLY A N 1
ATOM 603 C CA . GLY A 1 93 ? 13.362 -14.898 -8.489 1.00 45.44 76 GLY A CA 1
ATOM 604 C C . GLY A 1 93 ? 13.645 -13.675 -7.642 1.00 70.93 76 GLY A C 1
ATOM 605 O O . GLY A 1 93 ? 14.742 -13.115 -7.685 1.00 77.85 76 GLY A O 1
ATOM 606 N N . ILE A 1 94 ? 12.648 -13.261 -6.866 1.00 61.97 77 ILE A N 1
ATOM 607 C CA . ILE A 1 94 ? 12.798 -12.115 -5.979 1.00 56.79 77 ILE A CA 1
ATOM 608 C C . ILE A 1 94 ? 13.651 -12.473 -4.769 1.00 57.68 77 ILE A C 1
ATOM 609 O O . ILE A 1 94 ? 13.265 -13.310 -3.954 1.00 71.96 77 ILE A O 1
ATOM 614 N N . ASN A 1 95 ? 14.810 -11.835 -4.654 1.00 52.10 78 ASN A N 1
ATOM 615 C CA . ASN A 1 95 ? 15.702 -12.089 -3.532 1.00 49.80 78 ASN A CA 1
ATOM 616 C C . ASN A 1 95 ? 15.257 -11.349 -2.277 1.00 58.93 78 ASN A C 1
ATOM 617 O O . ASN A 1 95 ? 15.396 -11.858 -1.166 1.00 54.16 78 ASN A O 1
ATOM 622 N N . ASP A 1 96 ? 14.722 -10.146 -2.465 1.00 57.68 79 ASP A N 1
ATOM 623 C CA . ASP A 1 96 ? 14.337 -9.292 -1.348 1.00 63.68 79 ASP A CA 1
ATOM 624 C C . ASP A 1 96 ? 13.364 -8.203 -1.792 1.00 65.55 79 ASP A C 1
ATOM 625 O O . ASP A 1 96 ? 13.361 -7.801 -2.956 1.00 67.32 79 ASP A O 1
ATOM 630 N N . ILE A 1 97 ? 12.527 -7.743 -0.865 1.00 55.77 80 ILE A N 1
ATOM 631 C CA . ILE A 1 97 ? 11.660 -6.597 -1.117 1.00 48.28 80 ILE A CA 1
ATOM 632 C C . ILE A 1 97 ? 11.778 -5.584 0.021 1.00 62.46 80 ILE A C 1
ATOM 633 O O . ILE A 1 97 ? 11.804 -5.959 1.194 1.00 77.48 80 ILE A O 1
ATOM 638 N N . ILE A 1 98 ? 11.854 -4.302 -0.326 1.00 57.21 81 ILE A N 1
ATOM 639 C CA . ILE A 1 98 ? 12.000 -3.250 0.675 1.00 45.57 81 ILE A CA 1
ATOM 640 C C . ILE A 1 98 ? 10.892 -2.209 0.573 1.00 62.31 81 ILE A C 1
ATOM 641 O O . ILE A 1 98 ? 10.578 -1.736 -0.522 1.00 73.14 81 ILE A O 1
ATOM 646 N N . ARG A 1 99 ? 10.304 -1.855 1.714 1.00 63.49 82 ARG A N 1
ATOM 647 C CA . ARG A 1 99 ? 9.355 -0.745 1.782 1.00 71.23 82 ARG A CA 1
ATOM 648 C C . ARG A 1 99 ? 9.171 -0.236 3.213 1.00 79.44 82 ARG A C 1
ATOM 649 O O . ARG A 1 99 ? 9.807 -0.723 4.146 1.00 82.72 82 ARG A O 1
ATOM 657 N N . ALA A 1 100 ? 8.290 0.747 3.369 1.00 79.60 83 ALA A N 1
ATOM 658 C CA . ALA A 1 100 ? 8.057 1.397 4.654 1.00 63.63 83 ALA A CA 1
ATOM 659 C C . ALA A 1 100 ? 7.423 0.453 5.671 1.00 67.35 83 ALA A C 1
ATOM 660 O O . ALA A 1 100 ? 6.708 -0.474 5.297 1.00 95.67 83 ALA A O 1
ATOM 662 N N . PRO A 1 101 ? 7.686 0.688 6.968 1.00 76.02 84 PRO A N 1
ATOM 663 C CA . PRO A 1 101 ? 7.132 -0.153 8.036 1.00 80.60 84 PRO A CA 1
ATOM 664 C C . PRO A 1 101 ? 5.607 -0.102 8.114 1.00 79.60 84 PRO A C 1
ATOM 665 O O . PRO A 1 101 ? 4.984 -1.066 8.559 1.00 80.87 84 PRO A O 1
ATOM 669 N N . THR A 1 102 ? 5.018 1.009 7.686 1.00 79.82 85 THR A N 1
ATOM 670 C CA . THR A 1 102 ? 3.583 1.214 7.833 1.00 83.89 85 THR A CA 1
ATOM 671 C C . THR A 1 102 ? 2.873 1.363 6.490 1.00 85.48 85 THR A C 1
ATOM 672 O O . THR A 1 102 ? 3.503 1.656 5.473 1.00 77.10 85 THR A O 1
ATOM 676 N N . ILE A 1 103 ? 1.558 1.158 6.504 1.00 81.27 86 ILE A N 1
ATOM 677 C CA . ILE A 1 103 ? 0.717 1.324 5.320 1.00 68.26 86 ILE A CA 1
ATOM 678 C C . ILE A 1 103 ? 0.792 2.749 4.783 1.00 76.82 86 ILE A C 1
ATOM 679 O O . ILE A 1 103 ? 0.974 2.968 3.586 1.00 65.83 86 ILE A O 1
ATOM 684 N N . GLU A 1 104 ? 0.658 3.710 5.690 1.00 74.98 87 GLU A N 1
ATOM 685 C CA . GLU A 1 104 ? 0.607 5.123 5.335 1.00 76.42 87 GLU A CA 1
ATOM 686 C C . GLU A 1 104 ? 1.874 5.600 4.632 1.00 73.86 87 GLU A C 1
ATOM 687 O O . GLU A 1 104 ? 1.801 6.309 3.628 1.00 56.44 87 GLU A O 1
ATOM 693 N N . GLN A 1 105 ? 3.029 5.205 5.160 1.00 82.87 88 GLN A N 1
ATOM 694 C CA . GLN A 1 105 ? 4.315 5.654 4.632 1.00 88.69 88 GLN A CA 1
ATOM 695 C C . GLN A 1 105 ? 4.790 4.808 3.451 1.00 70.76 88 GLN A C 1
ATOM 696 O O . GLN A 1 105 ? 5.795 5.126 2.814 1.00 55.06 88 GLN A O 1
ATOM 702 N N . MET A 1 106 ? 4.064 3.732 3.160 1.00 71.54 89 MET A N 1
ATOM 703 C CA . MET A 1 106 ? 4.409 2.872 2.034 1.00 68.74 89 MET A CA 1
ATOM 704 C C . MET A 1 106 ? 3.826 3.415 0.737 1.00 72.02 89 MET A C 1
ATOM 705 O O . MET A 1 106 ? 2.627 3.298 0.484 1.00 90.93 89 MET A O 1
ATOM 710 N N . LYS A 1 107 ? 4.683 4.009 -0.084 1.00 66.40 90 LYS A N 1
ATOM 711 C CA . LYS A 1 107 ? 4.252 4.555 -1.361 1.00 70.76 90 LYS A CA 1
ATOM 712 C C . LYS A 1 107 ? 5.021 3.892 -2.499 1.00 81.03 90 LYS A C 1
ATOM 713 O O . LYS A 1 107 ? 4.556 3.857 -3.639 1.00 79.72 90 LYS A O 1
ATOM 719 N N . ASP A 1 108 ? 6.196 3.358 -2.179 1.00 79.15 91 ASP A N 1
ATOM 720 C CA . ASP A 1 108 ? 7.053 2.732 -3.181 1.00 63.42 91 ASP A CA 1
ATOM 721 C C . ASP A 1 108 ? 7.426 1.309 -2.789 1.00 57.82 91 ASP A C 1
ATOM 722 O O . ASP A 1 108 ? 7.523 0.987 -1.605 1.00 64.79 91 ASP A O 1
ATOM 727 N N . VAL A 1 109 ? 7.633 0.461 -3.792 1.00 57.30 92 VAL A N 1
ATOM 728 C CA . VAL A 1 109 ? 8.045 -0.921 -3.569 1.00 45.14 92 VAL A CA 1
ATOM 729 C C . VAL A 1 109 ? 9.347 -1.217 -4.310 1.00 55.80 92 VAL A C 1
ATOM 730 O O . VAL A 1 109 ? 9.495 -0.866 -5.481 1.00 53.21 92 VAL A O 1
ATOM 734 N N . TYR A 1 110 ? 10.289 -1.862 -3.630 1.00 54.87 93 TYR A N 1
ATOM 735 C CA . TYR A 1 110 ? 11.580 -2.171 -4.234 1.00 47.78 93 TYR A CA 1
ATOM 736 C C . TYR A 1 110 ? 11.796 -3.673 -4.362 1.00 59.46 93 TYR A C 1
ATOM 737 O O . TYR A 1 110 ? 12.066 -4.361 -3.377 1.00 46.81 93 TYR A O 1
ATOM 746 N N . ILE A 1 111 ? 11.676 -4.171 -5.588 1.00 56.44 94 ILE A N 1
ATOM 747 C CA . ILE A 1 111 ? 11.861 -5.588 -5.865 1.00 61.96 94 ILE A CA 1
ATOM 748 C C . ILE A 1 111 ? 13.321 -5.888 -6.184 1.00 63.28 94 ILE A C 1
ATOM 749 O O . ILE A 1 111 ? 13.815 -5.526 -7.251 1.00 59.43 94 ILE A O 1
ATOM 754 N N . VAL A 1 112 ? 14.010 -6.547 -5.256 1.00 57.62 95 VAL A N 1
ATOM 755 C CA . VAL A 1 112 ? 15.416 -6.887 -5.453 1.00 41.91 95 VAL A CA 1
ATOM 756 C C . VAL A 1 112 ? 15.572 -8.291 -6.031 1.00 53.38 95 VAL A C 1
ATOM 757 O O . VAL A 1 112 ? 15.178 -9.278 -5.408 1.00 60.93 95 VAL A O 1
ATOM 761 N N . GLN A 1 113 ? 16.145 -8.369 -7.227 1.00 49.92 96 GLN A N 1
ATOM 762 C CA . GLN A 1 113 ? 16.359 -9.645 -7.902 1.00 65.53 96 GLN A CA 1
ATOM 763 C C . GLN A 1 113 ? 17.816 -9.763 -8.352 1.00 73.55 96 GLN A C 1
ATOM 764 O O . GLN A 1 113 ? 18.509 -8.752 -8.484 1.00 63.09 96 GLN A O 1
ATOM 770 N N . ASP A 1 114 ? 18.280 -10.991 -8.582 1.00 65.42 97 ASP A N 1
ATOM 771 C CA . ASP A 1 114 ? 19.677 -11.208 -8.959 1.00 60.38 97 ASP A CA 1
ATOM 772 C C . ASP A 1 114 ? 19.985 -10.575 -10.313 1.00 69.28 97 ASP A C 1
ATOM 773 O O . ASP A 1 114 ? 19.114 -10.478 -11.179 1.00 58.41 97 ASP A O 1
ATOM 778 N N . LEU A 1 115 ? 21.229 -10.136 -10.481 1.00 70.04 98 LEU A N 1
ATOM 779 C CA . LEU A 1 115 ? 21.627 -9.376 -11.661 1.00 66.25 98 LEU A CA 1
ATOM 780 C C . LEU A 1 115 ? 21.869 -10.277 -12.871 1.00 56.18 98 LEU A C 1
ATOM 781 O O . LEU A 1 115 ? 22.356 -11.398 -12.741 1.00 50.48 98 LEU A O 1
ATOM 786 N N . MET A 1 116 ? 21.513 -9.773 -14.047 1.00 59.64 99 MET A N 1
ATOM 787 C CA . MET A 1 116 ? 21.740 -10.481 -15.300 1.00 71.46 99 MET A CA 1
ATOM 788 C C . MET A 1 116 ? 22.550 -9.608 -16.252 1.00 76.60 99 MET A C 1
ATOM 789 O O . MET A 1 116 ? 22.526 -8.380 -16.152 1.00 63.72 99 MET A O 1
ATOM 794 N N . GLU A 1 117 ? 23.267 -10.245 -17.172 1.00 76.73 100 GLU A N 1
ATOM 795 C CA . GLU A 1 117 ? 24.172 -9.525 -18.061 1.00 72.42 100 GLU A CA 1
ATOM 796 C C . GLU A 1 117 ? 23.423 -8.850 -19.205 1.00 60.12 100 GLU A C 1
ATOM 797 O O . GLU A 1 117 ? 23.759 -7.732 -19.591 1.00 91.44 100 GLU A O 1
ATOM 803 N N . THR A 1 118 ? 22.411 -9.528 -19.740 1.00 55.24 101 THR A N 1
ATOM 804 C CA . THR A 1 118 ? 21.633 -8.992 -20.854 1.00 53.53 101 THR A CA 1
ATOM 805 C C . THR A 1 118 ? 20.323 -9.745 -21.051 1.00 57.46 101 THR A C 1
ATOM 806 O O . THR A 1 118 ? 20.021 -10.686 -20.319 1.00 77.69 101 THR A O 1
ATOM 810 N N . ASP A 1 119 ? 19.547 -9.321 -22.044 1.00 45.36 102 ASP A N 1
ATOM 811 C CA . ASP A 1 119 ? 18.333 -10.033 -22.424 1.00 55.49 102 ASP A CA 1
ATOM 812 C C . ASP A 1 119 ? 18.397 -10.420 -23.899 1.00 57.16 102 ASP A C 1
ATOM 813 O O . ASP A 1 119 ? 19.352 -10.075 -24.594 1.00 62.76 102 ASP A O 1
ATOM 818 N N . LEU A 1 120 ? 17.376 -11.126 -24.373 1.00 50.28 103 LEU A N 1
ATOM 819 C CA . LEU A 1 120 ? 17.396 -11.679 -25.723 1.00 47.94 103 LEU A CA 1
ATOM 820 C C . LEU A 1 120 ? 17.205 -10.615 -26.802 1.00 64.81 103 LEU A C 1
ATOM 821 O O . LEU A 1 120 ? 17.720 -10.755 -27.910 1.00 74.50 103 LEU A O 1
ATOM 826 N N . TYR A 1 121 ? 16.471 -9.554 -26.484 1.00 66.78 104 TYR A N 1
ATOM 827 C CA . TYR A 1 121 ? 16.261 -8.476 -27.446 1.00 65.47 104 TYR A CA 1
ATOM 828 C C . TYR A 1 121 ? 17.583 -7.786 -27.766 1.00 51.97 104 TYR A C 1
ATOM 829 O O . TYR A 1 121 ? 17.883 -7.513 -28.926 1.00 62.29 104 TYR A O 1
ATOM 838 N N . LYS A 1 122 ? 18.371 -7.513 -26.729 1.00 47.36 105 LYS A N 1
ATOM 839 C CA . LYS A 1 122 ? 19.700 -6.936 -26.902 1.00 57.21 105 LYS A CA 1
ATOM 840 C C . LYS A 1 122 ? 20.647 -7.954 -27.528 1.00 78.45 105 LYS A C 1
ATOM 841 O O . LYS A 1 122 ? 21.657 -7.590 -28.130 1.00 90.52 105 LYS A O 1
ATOM 847 N N . LEU A 1 123 ? 20.314 -9.232 -27.375 1.00 80.14 106 LEU A N 1
ATOM 848 C CA . LEU A 1 123 ? 21.128 -10.313 -27.916 1.00 50.12 106 LEU A CA 1
ATOM 849 C C . LEU A 1 123 ? 20.887 -10.478 -29.415 1.00 56.78 106 LEU A C 1
ATOM 850 O O . LEU A 1 123 ? 21.833 -10.537 -30.197 1.00 55.77 106 LEU A O 1
ATOM 855 N N . LEU A 1 124 ? 19.616 -10.545 -29.807 1.00 88.05 107 LEU A N 1
ATOM 856 C CA . LEU A 1 124 ? 19.248 -10.795 -31.200 1.00 75.46 107 LEU A CA 1
ATOM 857 C C . LEU A 1 124 ? 19.757 -9.701 -32.137 1.00 62.51 107 LEU A C 1
ATOM 858 O O . LEU A 1 124 ? 20.021 -9.959 -33.311 1.00 80.00 107 LEU A O 1
ATOM 863 N N . LYS A 1 125 ? 19.893 -8.484 -31.618 1.00 67.47 108 LYS A N 1
ATOM 864 C CA . LYS A 1 125 ? 20.541 -7.417 -32.369 1.00 72.33 108 LYS A CA 1
ATOM 865 C C . LYS A 1 125 ? 22.041 -7.451 -32.095 1.00 80.88 108 LYS A C 1
ATOM 866 O O . LYS A 1 125 ? 22.471 -7.904 -31.033 1.00 88.13 108 LYS A O 1
ATOM 872 N N . THR A 1 126 ? 22.828 -7.009 -33.075 1.00 97.94 109 THR A N 1
ATOM 873 C CA . THR A 1 126 ? 24.287 -6.903 -32.953 1.00 109.57 109 THR A CA 1
ATOM 874 C C . THR A 1 126 ? 25.004 -8.255 -32.777 1.00 102.98 109 THR A C 1
ATOM 875 O O . THR A 1 126 ? 26.221 -8.336 -32.945 1.00 121.60 109 THR A O 1
ATOM 879 N N . GLN A 1 127 ? 24.259 -9.312 -32.458 1.00 82.28 110 GLN A N 1
ATOM 880 C CA . GLN A 1 127 ? 24.858 -10.633 -32.242 1.00 95.31 110 GLN A CA 1
ATOM 881 C C . GLN A 1 127 ? 24.104 -11.768 -32.947 1.00 95.64 110 GLN A C 1
ATOM 882 O O . GLN A 1 127 ? 22.895 -11.688 -33.161 1.00 84.48 110 GLN A O 1
ATOM 888 N N . HIS A 1 128 ? 24.840 -12.819 -33.312 1.00 75.93 111 HIS A N 1
ATOM 889 C CA . HIS A 1 128 ? 24.291 -13.966 -34.038 1.00 52.42 111 HIS A CA 1
ATOM 890 C C . HIS A 1 128 ? 24.465 -15.263 -33.247 1.00 72.50 111 HIS A C 1
ATOM 891 O O . HIS A 1 128 ? 25.490 -15.465 -32.597 1.00 74.61 111 HIS A O 1
ATOM 898 N N . LEU A 1 129 ? 23.468 -16.143 -33.304 1.00 73.63 112 LEU A N 1
ATOM 899 C CA . LEU A 1 129 ? 23.530 -17.393 -32.554 1.00 73.86 112 LEU A CA 1
ATOM 900 C C . LEU A 1 129 ? 23.708 -18.595 -33.469 1.00 79.47 112 LEU A C 1
ATOM 901 O O . LEU A 1 129 ? 23.137 -18.649 -34.559 1.00 88.94 112 LEU A O 1
ATOM 906 N N . SER A 1 130 ? 24.504 -19.557 -33.016 1.00 90.26 113 SER A N 1
ATOM 907 C CA . SER A 1 130 ? 24.651 -20.822 -33.721 1.00 76.99 113 SER A CA 1
ATOM 908 C C . SER A 1 130 ? 23.449 -21.708 -33.422 1.00 83.16 113 SER A C 1
ATOM 909 O O . SER A 1 130 ? 22.693 -21.440 -32.489 1.00 84.31 113 SER A O 1
ATOM 912 N N . ASN A 1 131 ? 23.279 -22.761 -34.215 1.00 93.92 114 ASN A N 1
ATOM 913 C CA . ASN A 1 131 ? 22.155 -23.672 -34.045 1.00 81.59 114 ASN A CA 1
ATOM 914 C C . ASN A 1 131 ? 22.172 -24.347 -32.677 1.00 93.67 114 ASN A C 1
ATOM 915 O O . ASN A 1 131 ? 21.123 -24.696 -32.134 1.00 85.47 114 ASN A O 1
ATOM 920 N N . ASP A 1 132 ? 23.367 -24.525 -32.122 1.00 112.42 115 ASP A N 1
ATOM 921 C CA . ASP A 1 132 ? 23.512 -25.093 -30.787 1.00 122.37 115 ASP A CA 1
ATOM 922 C C . ASP A 1 132 ? 23.079 -24.094 -29.717 1.00 104.08 115 ASP A C 1
ATOM 923 O O . ASP A 1 132 ? 22.515 -24.476 -28.693 1.00 105.98 115 ASP A O 1
ATOM 928 N N . HIS A 1 133 ? 23.347 -22.813 -29.956 1.00 74.56 116 HIS A N 1
ATOM 929 C CA . HIS A 1 133 ? 22.957 -21.768 -29.014 1.00 92.71 116 HIS A CA 1
ATOM 930 C C . HIS A 1 133 ? 21.464 -21.463 -29.104 1.00 78.85 116 HIS A C 1
ATOM 931 O O . HIS A 1 133 ? 20.826 -21.142 -28.101 1.00 82.51 116 HIS A O 1
ATOM 938 N N . ILE A 1 134 ? 20.912 -21.567 -30.310 1.00 67.77 117 ILE A N 1
ATOM 939 C CA . ILE A 1 134 ? 19.484 -21.364 -30.523 1.00 59.95 117 ILE A CA 1
ATOM 940 C C . ILE A 1 134 ? 18.679 -22.460 -29.834 1.00 59.28 117 ILE A C 1
ATOM 941 O O . ILE A 1 134 ? 17.752 -22.181 -29.071 1.00 60.65 117 ILE A O 1
ATOM 946 N N . CYS A 1 135 ? 19.049 -23.707 -30.111 1.00 67.41 118 CYS A N 1
ATOM 947 C CA . CYS A 1 135 ? 18.418 -24.870 -29.497 1.00 73.81 118 CYS A CA 1
ATOM 948 C C . CYS A 1 135 ? 18.461 -24.812 -27.975 1.00 67.78 118 CYS A C 1
ATOM 949 O O . CYS A 1 135 ? 17.480 -25.133 -27.306 1.00 51.58 118 CYS A O 1
ATOM 952 N N . TYR A 1 136 ? 19.603 -24.396 -27.439 1.00 67.20 119 TYR A N 1
ATOM 953 C CA . TYR A 1 136 ? 19.799 -24.339 -25.995 1.00 73.85 119 TYR A CA 1
ATOM 954 C C . TYR A 1 136 ? 18.877 -23.314 -25.340 1.00 79.33 119 TYR A C 1
ATOM 955 O O . TYR A 1 136 ? 18.262 -23.592 -24.312 1.00 88.27 119 TYR A O 1
ATOM 964 N N . PHE A 1 137 ? 18.791 -22.129 -25.934 1.00 57.96 120 PHE A N 1
ATOM 965 C CA . PHE A 1 137 ? 17.935 -21.076 -25.402 1.00 62.37 120 PHE A CA 1
ATOM 966 C C . PHE A 1 137 ? 16.462 -21.480 -25.441 1.00 65.14 120 PHE A C 1
ATOM 967 O O . PHE A 1 137 ? 15.752 -21.344 -24.445 1.00 41.43 120 PHE A O 1
ATOM 975 N N . LEU A 1 138 ? 16.012 -21.983 -26.589 1.00 47.84 121 LEU A N 1
ATOM 976 C CA . LEU A 1 138 ? 14.627 -22.427 -26.741 1.00 39.02 121 LEU A CA 1
ATOM 977 C C . LEU A 1 138 ? 14.289 -23.494 -25.710 1.00 56.49 121 LEU A C 1
ATOM 978 O O . LEU A 1 138 ? 13.157 -23.580 -25.235 1.00 63.17 121 LEU A O 1
ATOM 983 N N . TYR A 1 139 ? 15.287 -24.298 -25.363 1.00 60.96 122 TYR A N 1
ATOM 984 C CA . TYR A 1 139 ? 15.135 -25.312 -24.330 1.00 63.33 122 TYR A CA 1
ATOM 985 C C . TYR A 1 139 ? 14.902 -24.681 -22.961 1.00 71.28 122 TYR A C 1
ATOM 986 O O . TYR A 1 139 ? 13.959 -25.045 -22.260 1.00 52.94 122 TYR A O 1
ATOM 995 N N . GLN A 1 140 ? 15.759 -23.733 -22.590 1.00 63.63 123 GLN A N 1
ATOM 996 C CA . GLN A 1 140 ? 15.645 -23.066 -21.298 1.00 52.07 123 GLN A CA 1
ATOM 997 C C . GLN A 1 140 ? 14.351 -22.268 -21.207 1.00 52.68 123 GLN A C 1
ATOM 998 O O . GLN A 1 140 ? 13.821 -22.051 -20.117 1.00 60.06 123 GLN A O 1
ATOM 1004 N N . ILE A 1 141 ? 13.851 -21.824 -22.355 1.00 42.27 124 ILE A N 1
ATOM 1005 C CA . ILE A 1 141 ? 12.541 -21.195 -22.405 1.00 32.37 124 ILE A CA 1
ATOM 1006 C C . ILE A 1 141 ? 11.483 -22.244 -22.106 1.00 42.53 124 ILE A C 1
ATOM 1007 O O . ILE A 1 141 ? 10.638 -22.054 -21.237 1.00 49.90 124 ILE A O 1
ATOM 1012 N N . LEU A 1 142 ? 11.552 -23.362 -22.821 1.00 55.33 125 LEU A N 1
ATOM 1013 C CA . LEU A 1 142 ? 10.580 -24.437 -22.665 1.00 57.24 125 LEU A CA 1
ATOM 1014 C C . LEU A 1 142 ? 10.696 -25.143 -21.313 1.00 45.60 125 LEU A C 1
ATOM 1015 O O . LEU A 1 142 ? 9.683 -25.428 -20.674 1.00 52.81 125 LEU A O 1
ATOM 1020 N N . ARG A 1 143 ? 11.925 -25.423 -20.885 1.00 45.25 126 ARG A N 1
ATOM 1021 C CA . ARG A 1 143 ? 12.163 -26.041 -19.581 1.00 51.64 126 ARG A CA 1
ATOM 1022 C C . ARG A 1 143 ? 11.565 -25.191 -18.467 1.00 57.37 126 ARG A C 1
ATOM 1023 O O . ARG A 1 143 ? 10.981 -25.712 -17.516 1.00 64.99 126 ARG A O 1
ATOM 1031 N N . GLY A 1 144 ? 11.710 -23.876 -18.601 1.00 81.87 127 GLY A N 1
ATOM 1032 C CA . GLY A 1 144 ? 11.161 -22.941 -17.639 1.00 72.73 127 GLY A CA 1
ATOM 1033 C C . GLY A 1 144 ? 9.672 -22.733 -17.828 1.00 54.05 127 GLY A C 1
ATOM 1034 O O . GLY A 1 144 ? 8.937 -22.585 -16.854 1.00 61.57 127 GLY A O 1
ATOM 1035 N N . LEU A 1 145 ? 9.224 -22.727 -19.081 1.00 46.85 128 LEU A N 1
ATOM 1036 C CA . LEU A 1 145 ? 7.815 -22.498 -19.382 1.00 58.68 128 LEU A CA 1
ATOM 1037 C C . LEU A 1 145 ? 6.943 -23.652 -18.901 1.00 59.66 128 LEU A C 1
ATOM 1038 O O . LEU A 1 145 ? 5.812 -23.445 -18.462 1.00 56.38 128 LEU A O 1
ATOM 1043 N N . LYS A 1 146 ? 7.473 -24.868 -18.973 1.00 63.63 129 LYS A N 1
ATOM 1044 C CA . LYS A 1 146 ? 6.690 -26.044 -18.616 1.00 76.22 129 LYS A CA 1
ATOM 1045 C C . LYS A 1 146 ? 6.476 -26.132 -17.109 1.00 76.70 129 LYS A C 1
ATOM 1046 O O . LYS A 1 146 ? 5.597 -26.855 -16.644 1.00 79.08 129 LYS A O 1
ATOM 1052 N N . TYR A 1 147 ? 7.281 -25.394 -16.350 1.00 70.35 130 TYR A N 1
ATOM 1053 C CA . TYR A 1 147 ? 7.101 -25.313 -14.906 1.00 71.36 130 TYR A CA 1
ATOM 1054 C C . TYR A 1 147 ? 5.915 -24.414 -14.579 1.00 83.87 130 TYR A C 1
ATOM 1055 O O . TYR A 1 147 ? 4.998 -24.819 -13.864 1.00 84.81 130 TYR A O 1
ATOM 1064 N N . ILE A 1 148 ? 5.940 -23.193 -15.104 1.00 62.36 131 ILE A N 1
ATOM 1065 C CA . ILE A 1 148 ? 4.867 -22.236 -14.862 1.00 80.80 131 ILE A CA 1
ATOM 1066 C C . ILE A 1 148 ? 3.555 -22.742 -15.456 1.00 71.50 131 ILE A C 1
ATOM 1067 O O . ILE A 1 148 ? 2.488 -22.550 -14.874 1.00 85.38 131 ILE A O 1
ATOM 1072 N N . HIS A 1 149 ? 3.639 -23.414 -16.599 1.00 65.98 132 HIS A N 1
ATOM 1073 C CA . HIS A 1 149 ? 2.451 -23.979 -17.231 1.00 77.86 132 HIS A CA 1
ATOM 1074 C C . HIS A 1 149 ? 1.920 -25.187 -16.466 1.00 80.32 132 HIS A C 1
ATOM 1075 O O . HIS A 1 149 ? 0.741 -25.522 -16.563 1.00 50.39 132 HIS A O 1
ATOM 1082 N N . SER A 1 150 ? 2.788 -25.838 -15.700 1.00 79.45 133 SER A N 1
ATOM 1083 C CA . SER A 1 150 ? 2.369 -26.976 -14.888 1.00 80.10 133 SER A CA 1
ATOM 1084 C C . SER A 1 150 ? 1.505 -26.521 -13.716 1.00 66.55 133 SER A C 1
ATOM 1085 O O . SER A 1 150 ? 0.753 -27.309 -13.143 1.00 72.89 133 SER A O 1
ATOM 1088 N N . ALA A 1 151 ? 1.618 -25.244 -13.364 1.00 82.55 134 ALA A N 1
ATOM 1089 C CA . ALA A 1 151 ? 0.835 -24.674 -12.275 1.00 71.46 134 ALA A CA 1
ATOM 1090 C C . ALA A 1 151 ? -0.416 -23.972 -12.796 1.00 76.65 134 ALA A C 1
ATOM 1091 O O . ALA A 1 151 ? -1.041 -23.197 -12.072 1.00 98.35 134 ALA A O 1
ATOM 1093 N N . ASN A 1 152 ? -0.766 -24.248 -14.051 1.00 65.35 135 ASN A N 1
ATOM 1094 C CA . ASN A 1 152 ? -1.937 -23.654 -14.695 1.00 76.69 135 ASN A CA 1
ATOM 1095 C C . ASN A 1 152 ? -1.918 -22.127 -14.699 1.00 67.87 135 ASN A C 1
ATOM 1096 O O . ASN A 1 152 ? -2.957 -21.487 -14.543 1.00 84.22 135 ASN A O 1
ATOM 1101 N N . VAL A 1 153 ? -0.738 -21.545 -14.885 1.00 73.95 136 VAL A N 1
ATOM 1102 C CA . VAL A 1 153 ? -0.610 -20.091 -14.935 1.00 82.47 136 VAL A CA 1
ATOM 1103 C C . VAL A 1 153 ? -0.115 -19.636 -16.308 1.00 78.47 136 VAL A C 1
ATOM 1104 O O . VAL A 1 153 ? 0.788 -20.245 -16.881 1.00 74.02 136 VAL A O 1
ATOM 1108 N N . LEU A 1 154 ? -0.711 -18.568 -16.832 1.00 68.46 137 LEU A N 1
ATOM 1109 C CA . LEU A 1 154 ? -0.355 -18.052 -18.151 1.00 79.48 137 LEU A CA 1
ATOM 1110 C C . LEU A 1 154 ? 0.530 -16.814 -18.052 1.00 70.22 137 LEU A C 1
ATOM 1111 O O . LEU A 1 154 ? 0.285 -15.935 -17.230 1.00 74.17 137 LEU A O 1
ATOM 1116 N N . HIS A 1 155 ? 1.556 -16.745 -18.895 1.00 66.17 138 HIS A N 1
ATOM 1117 C CA . HIS A 1 155 ? 2.459 -15.599 -18.903 1.00 56.33 138 HIS A CA 1
ATOM 1118 C C . HIS A 1 155 ? 1.852 -14.435 -19.682 1.00 46.18 138 HIS A C 1
ATOM 1119 O O . HIS A 1 155 ? 2.183 -13.272 -19.437 1.00 51.18 138 HIS A O 1
ATOM 1126 N N . ARG A 1 156 ? 0.978 -14.771 -20.630 1.00 43.49 139 ARG A N 1
ATOM 1127 C CA . ARG A 1 156 ? 0.247 -13.807 -21.460 1.00 53.65 139 ARG A CA 1
ATOM 1128 C C . ARG A 1 156 ? 1.127 -12.928 -22.357 1.00 56.19 139 ARG A C 1
ATOM 1129 O O . ARG A 1 156 ? 0.823 -12.752 -23.538 1.00 62.62 139 ARG A O 1
ATOM 1137 N N . ASP A 1 157 ? 2.199 -12.368 -21.805 1.00 50.43 140 ASP A N 1
ATOM 1138 C CA . ASP A 1 157 ? 3.052 -11.457 -22.564 1.00 48.27 140 ASP A CA 1
ATOM 1139 C C . ASP A 1 157 ? 4.502 -11.931 -22.616 1.00 46.15 140 ASP A C 1
ATOM 1140 O O . ASP A 1 157 ? 5.346 -11.449 -21.863 1.00 55.01 140 ASP A O 1
ATOM 1145 N N . LEU A 1 158 ? 4.794 -12.870 -23.511 1.00 51.23 141 LEU A N 1
ATOM 1146 C CA . LEU A 1 158 ? 6.165 -13.340 -23.688 1.00 57.19 141 LEU A CA 1
ATOM 1147 C C . LEU A 1 158 ? 6.874 -12.585 -24.812 1.00 66.42 141 LEU A C 1
ATOM 1148 O O . LEU A 1 158 ? 6.354 -12.463 -25.924 1.00 66.99 141 LEU A O 1
ATOM 1153 N N . LYS A 1 159 ? 8.063 -12.076 -24.499 1.00 45.07 142 LYS A N 1
ATOM 1154 C CA . LYS A 1 159 ? 8.847 -11.258 -25.422 1.00 31.76 142 LYS A CA 1
ATOM 1155 C C . LYS A 1 159 ? 10.336 -11.542 -25.252 1.00 48.15 142 LYS A C 1
ATOM 1156 O O . LYS A 1 159 ? 10.761 -12.010 -24.195 1.00 54.93 142 LYS A O 1
ATOM 1162 N N . PRO A 1 160 ? 11.137 -11.251 -26.291 1.00 62.93 143 PRO A N 1
ATOM 1163 C CA . PRO A 1 160 ? 12.596 -11.328 -26.159 1.00 45.38 143 PRO A CA 1
ATOM 1164 C C . PRO A 1 160 ? 13.113 -10.412 -25.052 1.00 42.29 143 PRO A C 1
ATOM 1165 O O . PRO A 1 160 ? 14.112 -10.723 -24.406 1.00 46.31 143 PRO A O 1
ATOM 1169 N N . SER A 1 161 ? 12.426 -9.293 -24.843 1.00 39.90 144 SER A N 1
ATOM 1170 C CA . SER A 1 161 ? 12.796 -8.336 -23.807 1.00 48.51 144 SER A CA 1
ATOM 1171 C C . SER A 1 161 ? 1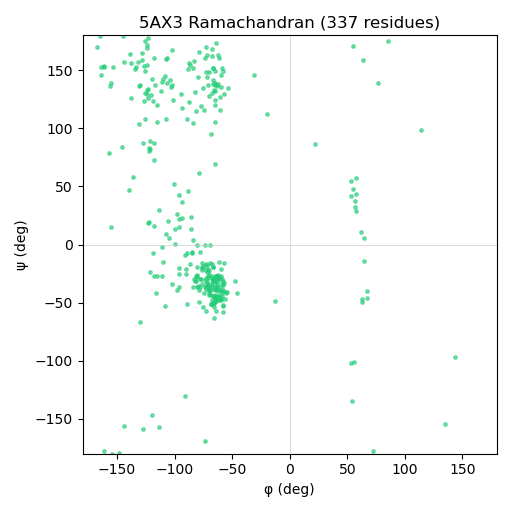2.492 -8.874 -22.414 1.00 46.10 144 SER A C 1
ATOM 1172 O O . SER A 1 161 ? 13.003 -8.364 -21.418 1.00 45.01 144 SER A O 1
ATOM 1175 N N . ASN A 1 162 ? 11.649 -9.901 -22.350 1.00 41.33 145 ASN A N 1
ATOM 1176 C CA . ASN A 1 162 ? 11.277 -10.511 -21.080 1.00 40.93 145 ASN A CA 1
ATOM 1177 C C . ASN A 1 162 ? 12.065 -11.788 -20.818 1.00 45.25 145 ASN A C 1
ATOM 1178 O O . ASN A 1 162 ? 11.729 -12.5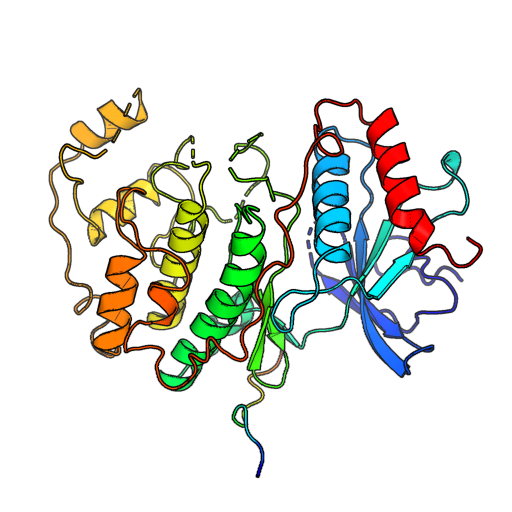66 -19.925 1.00 34.34 145 ASN A O 1
ATOM 1183 N N . LEU A 1 163 ? 13.115 -11.997 -21.605 1.00 53.11 146 LEU A N 1
ATOM 1184 C CA . LEU A 1 163 ? 13.972 -13.163 -21.449 1.00 46.35 146 LEU A CA 1
ATOM 1185 C C . LEU A 1 163 ? 15.396 -12.748 -21.101 1.00 48.56 146 LEU A C 1
ATOM 1186 O O . LEU A 1 163 ? 16.235 -12.579 -21.986 1.00 60.19 146 LEU A O 1
ATOM 1191 N N . LEU A 1 164 ? 15.665 -12.582 -19.810 1.00 61.45 147 LEU A N 1
ATOM 1192 C CA . LEU A 1 164 ? 16.998 -12.202 -19.360 1.00 59.07 147 LEU A CA 1
ATOM 1193 C C . LEU A 1 164 ? 17.991 -13.324 -19.628 1.00 52.83 147 LEU A C 1
ATOM 1194 O O . LEU A 1 164 ? 17.619 -14.499 -19.664 1.00 70.13 147 LEU A O 1
ATOM 1199 N N . LEU A 1 165 ? 19.253 -12.958 -19.824 1.00 62.54 148 LEU A N 1
ATOM 1200 C CA . LEU A 1 165 ? 20.289 -13.936 -20.137 1.00 50.82 148 LEU A CA 1
ATOM 1201 C C . LEU A 1 165 ? 21.484 -13.829 -19.195 1.00 54.40 148 LEU A C 1
ATOM 1202 O O . LEU A 1 165 ? 22.097 -12.771 -19.067 1.00 58.26 148 LEU A O 1
ATOM 1207 N N . ASN A 1 166 ? 21.801 -14.940 -18.539 1.00 80.55 149 ASN A N 1
ATOM 1208 C CA . ASN A 1 166 ? 22.959 -15.030 -17.665 1.00 91.34 149 ASN A CA 1
ATOM 1209 C C . ASN A 1 166 ? 24.248 -15.084 -18.482 1.00 92.24 149 ASN A C 1
ATOM 1210 O O . ASN A 1 166 ? 24.218 -15.411 -19.670 1.00 92.97 149 ASN A O 1
ATOM 1215 N N . THR A 1 167 ? 25.371 -14.760 -17.845 1.00 89.02 150 THR A N 1
ATOM 1216 C CA . THR A 1 167 ? 26.670 -14.796 -18.503 1.00 102.64 150 THR A CA 1
ATOM 1217 C C . THR A 1 167 ? 27.006 -16.178 -19.057 1.00 101.69 150 THR A C 1
ATOM 1218 O O . THR A 1 167 ? 27.631 -16.294 -20.105 1.00 102.20 150 THR A O 1
ATOM 1222 N N . THR A 1 168 ? 26.581 -17.223 -18.354 1.00 104.28 151 THR A N 1
ATOM 1223 C CA . THR A 1 168 ? 26.889 -18.591 -18.763 1.00 102.19 151 THR A CA 1
ATOM 1224 C C . THR A 1 168 ? 25.772 -19.182 -19.614 1.00 108.01 151 THR A C 1
ATOM 1225 O O . THR A 1 168 ? 25.463 -20.373 -19.502 1.00 100.02 151 THR A O 1
ATOM 1229 N N . CYS A 1 169 ? 25.171 -18.337 -20.452 1.00 99.75 152 CYS A N 1
ATOM 1230 C CA . CYS A 1 169 ? 24.067 -18.729 -21.334 1.00 94.14 152 CYS A CA 1
ATOM 1231 C C . CYS A 1 169 ? 22.907 -19.407 -20.618 1.00 94.08 152 CYS A C 1
ATOM 1232 O O . CYS A 1 169 ? 22.359 -20.392 -21.115 1.00 78.18 152 CYS A O 1
ATOM 1235 N N . ASP A 1 170 ? 22.539 -18.885 -19.454 1.00 86.89 153 ASP A N 1
ATOM 1236 C CA . ASP A 1 170 ? 21.349 -19.358 -18.758 1.00 83.63 153 ASP A CA 1
ATOM 1237 C C . ASP A 1 170 ? 20.229 -18.347 -18.951 1.00 74.98 153 ASP A C 1
ATOM 1238 O O . ASP A 1 170 ? 20.444 -17.143 -18.821 1.00 76.51 153 ASP A O 1
ATOM 1243 N N . LEU A 1 171 ? 19.034 -18.842 -19.255 1.00 66.59 154 LEU A N 1
ATOM 1244 C CA . LEU A 1 171 ? 17.898 -17.983 -19.573 1.00 68.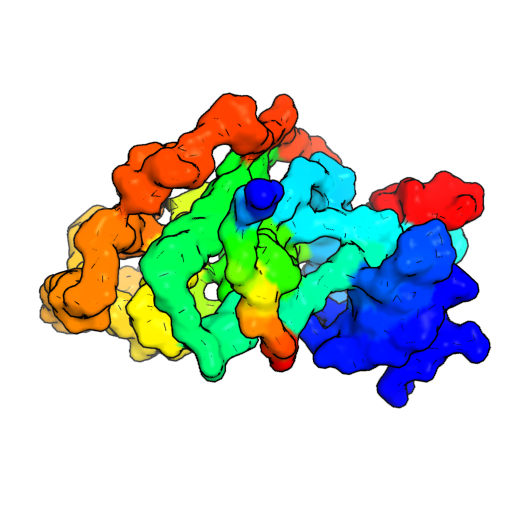78 154 LEU A CA 1
ATOM 1245 C C . LEU A 1 171 ? 16.880 -17.948 -18.436 1.00 61.91 154 LEU A C 1
ATOM 1246 O O . LEU A 1 171 ? 16.584 -18.973 -17.826 1.00 69.76 154 LEU A O 1
ATOM 1251 N N . LYS A 1 172 ? 16.354 -16.759 -18.157 1.00 58.98 155 LYS A N 1
ATOM 1252 C CA . LYS A 1 172 ? 15.305 -16.595 -17.158 1.00 59.38 155 LYS A CA 1
ATOM 1253 C C . LYS A 1 172 ? 14.175 -15.720 -17.690 1.00 52.46 155 LYS A C 1
ATOM 1254 O O . LYS A 1 172 ? 14.386 -14.869 -18.555 1.00 56.30 155 LYS A O 1
ATOM 1260 N N . ILE A 1 173 ? 12.976 -15.935 -17.158 1.00 57.57 156 ILE A N 1
ATOM 1261 C CA . ILE A 1 173 ? 11.781 -15.256 -17.642 1.00 38.31 156 ILE A CA 1
ATOM 1262 C C . ILE A 1 173 ? 11.252 -14.261 -16.609 1.00 51.86 156 ILE A C 1
ATOM 1263 O O . ILE A 1 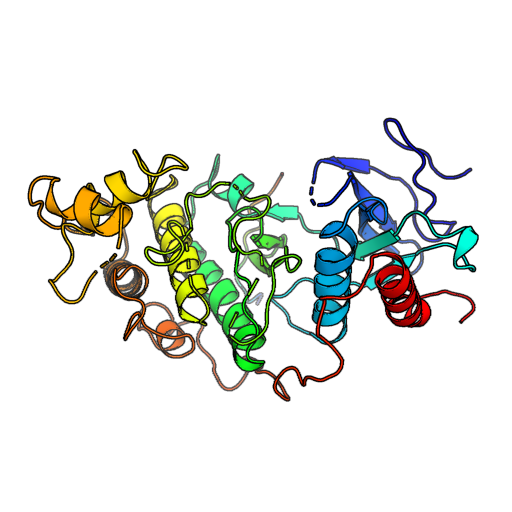173 ? 11.261 -14.539 -15.409 1.00 49.04 156 ILE A O 1
ATOM 1268 N N . CYS A 1 174 ? 10.803 -13.100 -17.081 1.00 47.93 157 CYS A N 1
ATOM 1269 C CA . CYS A 1 174 ? 10.250 -12.068 -16.209 1.00 58.49 157 CYS A CA 1
ATOM 1270 C C . CYS A 1 174 ? 8.875 -11.611 -16.689 1.00 47.22 157 CYS A C 1
ATOM 1271 O O . CYS A 1 174 ? 8.196 -12.332 -17.419 1.00 59.85 157 CYS A O 1
ATOM 1274 N N . ASP A 1 175 ? 8.479 -10.411 -16.267 1.00 48.44 158 ASP A N 1
ATOM 1275 C CA . ASP A 1 175 ? 7.234 -9.781 -16.706 1.00 57.61 158 ASP A CA 1
ATOM 1276 C C . ASP A 1 175 ? 5.997 -10.629 -16.404 1.00 63.81 158 ASP A C 1
ATOM 1277 O O . ASP A 1 175 ? 5.235 -10.969 -17.310 1.00 74.79 158 ASP A O 1
ATOM 1282 N N . PHE A 1 176 ? 5.800 -10.963 -15.132 1.00 49.02 159 PHE A N 1
ATOM 1283 C CA . PHE A 1 176 ? 4.638 -11.746 -14.724 1.00 62.80 159 PHE A CA 1
ATOM 1284 C C . PHE A 1 176 ? 3.503 -10.855 -14.226 1.00 73.06 159 PHE A C 1
ATOM 1285 O O . PHE A 1 176 ? 2.628 -11.302 -13.484 1.00 73.25 159 PHE A O 1
ATOM 1293 N N . GLY A 1 177 ? 3.522 -9.592 -14.638 1.00 65.96 160 GLY A N 1
ATOM 1294 C CA . GLY A 1 177 ? 2.479 -8.658 -14.263 1.00 64.61 160 GLY A CA 1
ATOM 1295 C C . GLY A 1 177 ? 1.162 -8.981 -14.939 1.00 84.92 160 GLY A C 1
ATOM 1296 O O . GLY A 1 177 ? 0.103 -8.947 -14.311 1.00 72.76 160 GLY A O 1
ATOM 1297 N N . LEU A 1 178 ? 1.229 -9.307 -16.226 1.00 82.56 161 LEU A N 1
ATOM 1298 C CA . LEU A 1 178 ? 0.035 -9.609 -17.005 1.00 75.40 161 LEU A CA 1
ATOM 1299 C C . LEU A 1 178 ? -0.368 -11.074 -16.863 1.00 71.78 161 LEU A C 1
ATOM 1300 O O . LEU A 1 178 ? -1.194 -11.573 -17.622 1.00 71.03 161 LEU A O 1
ATOM 1305 N N . ALA A 1 179 ? 0.215 -11.757 -15.884 1.00 68.03 162 ALA A N 1
ATOM 1306 C CA . ALA A 1 179 ? -0.045 -13.179 -15.689 1.00 73.89 162 ALA A CA 1
ATOM 1307 C C . ALA A 1 179 ? -1.449 -13.444 -15.153 1.00 68.05 162 ALA A C 1
ATOM 1308 O O . ALA A 1 179 ? -1.924 -12.746 -14.257 1.00 88.07 162 ALA A O 1
ATOM 1310 N N . ARG A 1 180 ? -2.107 -14.456 -15.710 1.00 83.42 163 ARG A N 1
ATOM 1311 C CA . ARG A 1 180 ? -3.402 -14.906 -15.207 1.00 77.35 163 ARG A CA 1
ATOM 1312 C C . ARG A 1 180 ? -3.482 -16.429 -15.188 1.00 75.74 163 ARG A C 1
ATOM 1313 O O . ARG A 1 180 ? -2.768 -17.108 -15.928 1.00 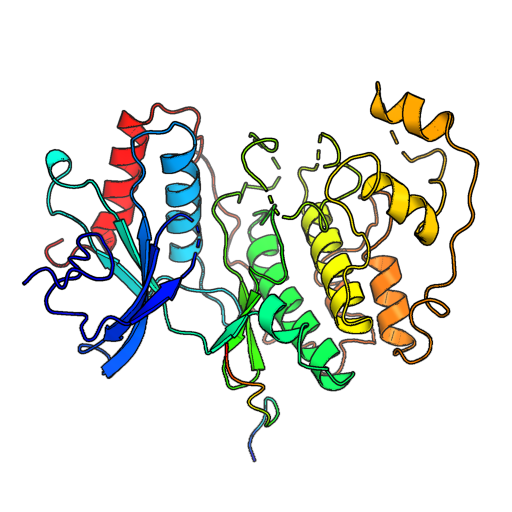72.84 163 ARG A O 1
ATOM 1321 N N . VAL A 1 181 ? -4.355 -16.955 -14.334 1.00 90.51 164 VAL A N 1
ATOM 1322 C CA . VAL A 1 181 ? -4.520 -18.396 -14.178 1.00 91.38 164 VAL A CA 1
ATOM 1323 C C . VAL A 1 181 ? -5.235 -18.995 -15.388 1.00 90.29 164 VAL A C 1
ATOM 1324 O O . VAL A 1 181 ? -6.062 -18.331 -16.018 1.00 84.91 164 VAL A O 1
ATOM 1328 N N . ALA A 1 182 ? -4.910 -20.244 -15.715 1.00 62.29 165 ALA A N 1
ATOM 1329 C CA . ALA A 1 182 ? -5.521 -20.922 -16.856 1.00 69.64 165 ALA A CA 1
ATOM 1330 C C . ALA A 1 182 ? -7.018 -21.141 -16.644 1.00 89.83 165 ALA A C 1
ATOM 1331 O O . ALA A 1 182 ? -7.503 -21.116 -15.513 1.00 128.21 165 ALA A O 1
ATOM 1333 N N . PHE A 1 191 ? -7.396 -7.586 -17.895 1.00 169.99 174 PHE A N 1
ATOM 1334 C CA . PHE A 1 191 ? -8.311 -6.953 -18.840 1.00 153.85 174 PHE A CA 1
ATOM 1335 C C . PHE A 1 191 ? -7.889 -7.221 -20.286 1.00 146.14 174 PHE A C 1
ATOM 1336 O O . PHE A 1 191 ? -8.542 -6.761 -21.224 1.00 146.87 174 PHE A O 1
ATOM 1344 N N . LEU A 1 192 ? -6.788 -7.953 -20.452 1.00 136.20 175 LEU A N 1
ATOM 1345 C CA . LEU A 1 192 ? -6.272 -8.375 -21.762 1.00 135.54 175 LEU A CA 1
ATOM 1346 C C . LEU A 1 192 ? -5.861 -7.207 -22.664 1.00 137.07 175 LEU A C 1
ATOM 1347 O O . LEU A 1 192 ? -4.763 -7.202 -23.225 1.00 146.13 175 LEU A O 1
ATOM 1352 N N . THR A 1 193 ? -6.743 -6.222 -22.798 1.00 135.83 176 THR A N 1
ATOM 1353 C CA . THR A 1 193 ? -6.532 -5.117 -23.730 1.00 142.87 176 THR A CA 1
ATOM 1354 C C . THR A 1 193 ? -5.604 -4.038 -23.181 1.00 132.34 176 THR A C 1
ATOM 1355 O O . THR A 1 193 ? -5.054 -3.242 -23.943 1.00 131.42 176 THR A O 1
ATOM 1359 N N . GLU A 1 194 ? -5.432 -4.016 -21.864 1.00 123.29 177 GLU A N 1
ATOM 1360 C CA . GLU A 1 194 ? -4.658 -2.967 -21.210 1.00 139.48 177 GLU A CA 1
ATOM 1361 C C . GLU A 1 194 ? -3.198 -2.924 -21.659 1.00 138.55 177 GLU A C 1
ATOM 1362 O O . GLU A 1 194 ? -2.677 -3.906 -22.190 1.00 147.03 177 GLU A O 1
ATOM 1368 N N . TYR A 1 195 ? -2.573 -1.768 -21.423 1.00 133.70 178 TYR A N 1
ATOM 1369 C CA . TYR A 1 195 ? -1.218 -1.408 -21.872 1.00 142.60 178 TYR A CA 1
ATOM 1370 C C . TYR A 1 195 ? -0.292 -2.562 -22.257 1.00 131.44 178 TYR A C 1
ATOM 1371 O O . TYR A 1 195 ? 0.117 -3.355 -21.409 1.00 130.72 178 TYR A O 1
ATOM 1380 N N . VAL A 1 196 ? 0.031 -2.644 -23.545 1.00 133.60 179 VAL A N 1
ATOM 1381 C CA . VAL A 1 196 ? 0.939 -3.668 -24.054 1.00 126.51 179 VAL A CA 1
ATOM 1382 C C . VAL A 1 196 ? 2.169 -3.042 -24.703 1.00 113.01 179 VAL A C 1
ATOM 1383 O O . VAL A 1 196 ? 2.058 -2.102 -25.490 1.00 79.80 179 VAL A O 1
ATOM 1387 N N . THR A 1 198 ? 4.979 -3.635 -27.877 1.00 112.06 181 THR A N 1
ATOM 1388 C CA . THR A 1 198 ? 5.462 -4.632 -28.825 1.00 96.05 181 THR A CA 1
ATOM 1389 C C . THR A 1 198 ? 4.426 -5.729 -29.042 1.00 110.57 181 THR A C 1
ATOM 1390 O O . THR A 1 198 ? 4.461 -6.765 -28.377 1.00 110.18 181 THR A O 1
ATOM 1394 N N . ARG A 1 199 ? 3.508 -5.500 -29.974 1.00 105.89 182 ARG A N 1
ATOM 1395 C CA . ARG A 1 199 ? 2.470 -6.479 -30.278 1.00 110.97 182 ARG A CA 1
ATOM 1396 C C . ARG A 1 199 ? 2.852 -7.349 -31.472 1.00 118.02 182 ARG A C 1
ATOM 1397 O O . ARG A 1 199 ? 2.025 -7.632 -32.337 1.00 115.90 182 ARG A O 1
ATOM 1405 N N . TRP A 1 200 ? 4.112 -7.772 -31.510 1.00 107.63 183 TRP A N 1
ATOM 1406 C CA . TRP A 1 200 ? 4.606 -8.622 -32.588 1.00 89.81 183 TRP A CA 1
ATOM 1407 C C . TRP A 1 200 ? 4.462 -10.100 -32.255 1.00 85.94 183 TRP A C 1
ATOM 1408 O O . TRP A 1 200 ? 4.679 -10.959 -33.109 1.00 90.08 183 TRP A O 1
ATOM 1419 N N . TYR A 1 201 ? 4.096 -10.391 -31.011 1.00 76.20 184 TYR A N 1
ATOM 1420 C CA . TYR A 1 201 ? 4.153 -11.758 -30.508 1.00 72.37 184 TYR A CA 1
ATOM 1421 C C . TYR A 1 201 ? 2.811 -12.258 -29.986 1.00 67.11 184 TYR A C 1
ATOM 1422 O O . TYR A 1 201 ? 2.753 -13.234 -29.238 1.00 60.34 184 TYR A O 1
ATOM 1431 N N . ARG A 1 202 ? 1.734 -11.592 -30.388 1.00 97.19 185 ARG A N 1
ATOM 1432 C CA . ARG A 1 202 ? 0.398 -11.981 -29.957 1.00 96.66 185 ARG A CA 1
ATOM 1433 C C . ARG A 1 202 ? -0.160 -13.091 -30.843 1.00 76.24 185 ARG A C 1
ATOM 1434 O O . ARG A 1 202 ? 0.201 -13.208 -32.014 1.00 71.48 185 ARG A O 1
ATOM 1442 N N . ALA A 1 203 ? -1.042 -13.904 -30.271 1.00 66.93 186 ALA A N 1
ATOM 1443 C CA . ALA A 1 203 ? -1.639 -15.023 -30.987 1.00 66.14 186 ALA A CA 1
ATOM 1444 C C . ALA A 1 203 ? -2.825 -14.557 -31.834 1.00 80.96 186 ALA A C 1
ATOM 1445 O O . ALA A 1 203 ? -3.406 -13.507 -31.563 1.00 109.70 186 ALA A O 1
ATOM 1447 N N . PRO A 1 204 ? -3.180 -15.333 -32.875 1.00 81.48 187 PRO A N 1
ATOM 1448 C CA . PRO A 1 204 ? -4.310 -15.000 -33.754 1.00 85.22 187 PRO A CA 1
ATOM 1449 C C . PRO A 1 204 ? -5.652 -14.833 -33.035 1.00 99.51 187 PRO A C 1
ATOM 1450 O O . PRO A 1 204 ? -6.589 -14.285 -33.615 1.00 104.36 187 PRO A O 1
ATOM 1454 N N . GLU A 1 205 ? -5.748 -15.308 -31.798 1.00 93.15 188 GLU A N 1
ATOM 1455 C CA . GLU A 1 205 ? -6.983 -15.182 -31.040 1.00 82.69 188 GLU A CA 1
ATOM 1456 C C . GLU A 1 205 ? -6.925 -13.962 -30.121 1.00 104.44 188 GLU A C 1
ATOM 1457 O O . GLU A 1 205 ? -7.960 -13.447 -29.685 1.00 109.39 188 GLU A O 1
ATOM 1463 N N . ILE A 1 206 ? -5.708 -13.504 -29.838 1.00 100.68 189 ILE A N 1
ATOM 1464 C CA . ILE A 1 206 ? -5.498 -12.310 -29.032 1.00 97.26 189 ILE A CA 1
ATOM 1465 C C . ILE A 1 206 ? -5.368 -11.083 -29.933 1.00 102.66 189 ILE A C 1
ATOM 1466 O O . ILE A 1 206 ? -4.780 -10.072 -29.541 1.00 113.62 189 ILE A O 1
ATOM 1471 N N . MET A 1 207 ? -5.910 -11.177 -31.146 1.00 93.14 190 MET A N 1
ATOM 1472 C CA . MET A 1 207 ? -5.910 -10.042 -32.063 1.00 110.17 190 MET A CA 1
ATOM 1473 C C . MET A 1 207 ? -6.733 -8.894 -31.479 1.00 121.74 190 MET A C 1
ATOM 1474 O O . MET A 1 207 ? -6.382 -7.725 -31.638 1.00 118.71 190 MET A O 1
ATOM 1479 N N . LEU A 1 208 ? -7.825 -9.237 -30.799 1.00 128.11 191 LEU A N 1
ATOM 1480 C CA . LEU A 1 208 ? -8.679 -8.246 -30.151 1.00 131.98 191 LEU A CA 1
ATOM 1481 C C . LEU A 1 208 ? -9.465 -8.860 -28.993 1.00 112.81 191 LEU A C 1
ATOM 1482 O O . LEU A 1 208 ? -10.472 -9.539 -29.201 1.00 130.72 191 LEU A O 1
ATOM 1487 N N . GLY A 1 212 ? -7.798 -15.146 -26.199 1.00 130.51 194 GLY A N 1
ATOM 1488 C CA . GLY A 1 212 ? -6.640 -15.936 -25.822 1.00 136.97 194 GLY A CA 1
ATOM 1489 C C . GLY A 1 212 ? -6.560 -16.160 -24.325 1.00 137.61 194 GLY A C 1
ATOM 1490 O O . GLY A 1 212 ? -6.096 -15.291 -23.585 1.00 134.87 194 GLY A O 1
ATOM 1491 N N . TYR A 1 213 ? -7.020 -17.325 -23.876 1.00 102.32 195 TYR A N 1
ATOM 1492 C CA . TYR A 1 213 ? -7.028 -17.645 -22.451 1.00 115.50 195 TYR A CA 1
ATOM 1493 C C . TYR A 1 213 ? -6.625 -19.093 -22.172 1.00 123.81 195 TYR A C 1
ATOM 1494 O O . TYR A 1 213 ? -7.280 -19.790 -21.397 1.00 133.44 195 TYR A O 1
ATOM 1503 N N . THR A 1 214 ? -5.539 -19.536 -22.798 1.00 110.36 196 THR A N 1
ATOM 1504 C CA . THR A 1 214 ? -5.043 -20.895 -22.597 1.00 96.81 196 THR A CA 1
ATOM 1505 C C . THR A 1 214 ? -3.515 -20.927 -22.638 1.00 85.27 196 THR A C 1
ATOM 1506 O O . THR A 1 214 ? -2.872 -19.894 -22.820 1.00 84.91 196 THR A O 1
ATOM 1510 N N . LYS A 1 215 ? -2.941 -22.115 -22.460 1.00 81.63 197 LYS A N 1
ATOM 1511 C CA . LYS A 1 215 ? -1.492 -22.293 -22.490 1.00 79.72 197 LYS A CA 1
ATOM 1512 C C . LYS A 1 215 ? -0.927 -21.983 -23.873 1.00 75.58 197 LYS A C 1
ATOM 1513 O O . LYS A 1 215 ? 0.208 -21.524 -24.003 1.00 69.64 197 LYS A O 1
ATOM 1519 N N . SER A 1 216 ? -1.734 -22.237 -24.899 1.00 68.30 198 SER A N 1
ATOM 1520 C CA . SER A 1 216 ? -1.285 -22.188 -26.287 1.00 57.53 198 SER A CA 1
ATOM 1521 C C . SER A 1 216 ? -0.927 -20.785 -26.767 1.00 59.56 198 SER A C 1
ATOM 1522 O O . SER A 1 216 ? -0.257 -20.628 -27.786 1.00 69.05 198 SER A O 1
ATOM 1525 N N . ILE A 1 217 ? -1.371 -19.766 -26.040 1.00 43.18 199 ILE A N 1
ATOM 1526 C CA . ILE A 1 217 ? -1.106 -18.392 -26.451 1.00 62.17 199 ILE A CA 1
ATOM 1527 C C . ILE A 1 217 ? 0.335 -17.988 -26.145 1.00 70.90 199 ILE A C 1
ATOM 1528 O O . ILE A 1 217 ? 0.873 -17.065 -26.758 1.00 58.07 199 ILE A O 1
ATOM 1533 N N . ASP A 1 218 ? 0.959 -18.684 -25.200 1.00 53.25 200 ASP A N 1
ATOM 1534 C CA . ASP A 1 218 ? 2.359 -18.440 -24.879 1.00 57.43 200 ASP A CA 1
ATOM 1535 C C . ASP A 1 218 ? 3.266 -19.139 -25.887 1.00 74.14 200 ASP A C 1
ATOM 1536 O O . ASP A 1 218 ? 4.312 -18.609 -26.261 1.00 70.41 200 ASP A O 1
ATOM 1541 N N . ILE A 1 219 ? 2.853 -20.328 -26.321 1.00 66.27 201 ILE A N 1
ATOM 1542 C CA . ILE A 1 219 ? 3.607 -21.113 -27.297 1.00 57.62 201 ILE A CA 1
ATOM 1543 C C . ILE A 1 219 ? 3.816 -20.333 -28.592 1.00 58.59 201 ILE A C 1
ATOM 1544 O O . ILE A 1 219 ? 4.898 -20.365 -29.183 1.00 65.53 201 ILE A O 1
ATOM 1549 N N . TRP A 1 220 ? 2.774 -19.627 -29.019 1.00 53.94 202 TRP A N 1
ATOM 1550 C CA . TRP A 1 220 ? 2.843 -18.772 -30.196 1.00 41.98 202 TRP A CA 1
ATOM 1551 C C . TRP A 1 220 ? 3.957 -17.743 -30.073 1.00 60.36 202 TRP A C 1
ATOM 1552 O O . TRP A 1 220 ? 4.735 -17.543 -31.005 1.00 65.72 202 TRP A O 1
ATOM 1563 N N . SER A 1 221 ? 4.017 -17.085 -28.920 1.00 62.70 203 SER A N 1
ATOM 1564 C CA . SER A 1 221 ? 5.057 -16.102 -28.656 1.00 58.51 203 SER A CA 1
ATOM 1565 C C . SER A 1 221 ? 6.427 -16.760 -28.707 1.00 53.50 203 SER A C 1
ATOM 1566 O O . SER A 1 221 ? 7.340 -16.255 -29.359 1.00 55.58 203 SER A O 1
ATOM 1569 N N . VAL A 1 222 ? 6.559 -17.897 -28.028 1.00 52.28 204 VAL A N 1
ATOM 1570 C CA . VAL A 1 222 ? 7.804 -18.655 -28.031 1.00 42.39 204 VAL A CA 1
ATOM 1571 C C . VAL A 1 222 ? 8.125 -19.128 -29.448 1.00 53.35 204 VAL A C 1
ATOM 1572 O O . VAL A 1 222 ? 9.292 -19.244 -29.827 1.00 77.18 204 VAL A O 1
ATOM 1576 N N . GLY A 1 223 ? 7.082 -19.382 -30.231 1.00 51.68 205 GLY A N 1
ATOM 1577 C CA . GLY A 1 223 ? 7.250 -19.719 -31.632 1.00 47.93 205 GLY A CA 1
ATOM 1578 C C . GLY A 1 223 ? 7.789 -18.542 -32.425 1.00 52.18 205 GLY A C 1
ATOM 1579 O O . GLY A 1 223 ? 8.695 -18.697 -33.241 1.00 65.10 205 GLY A O 1
ATOM 1580 N N . CYS A 1 224 ? 7.228 -17.361 -32.179 1.00 57.59 206 CYS A N 1
ATOM 1581 C CA . CYS A 1 224 ? 7.701 -16.134 -32.812 1.00 52.16 206 CYS A CA 1
ATOM 1582 C C . CYS A 1 224 ? 9.148 -15.840 -32.429 1.00 65.02 206 CYS A C 1
ATOM 1583 O O . CYS A 1 224 ? 9.930 -15.348 -33.245 1.00 62.37 206 CYS A O 1
ATOM 1586 N N . ILE A 1 225 ? 9.494 -16.138 -31.180 1.00 47.84 207 ILE A N 1
ATOM 1587 C CA . ILE A 1 225 ? 10.843 -15.913 -30.680 1.00 41.79 207 ILE A CA 1
ATOM 1588 C C . ILE A 1 225 ? 11.841 -16.812 -31.400 1.00 62.98 207 ILE A C 1
ATOM 1589 O O . ILE A 1 225 ? 12.913 -16.361 -31.806 1.00 61.16 207 ILE A O 1
ATOM 1594 N N . LEU A 1 226 ? 11.479 -18.081 -31.563 1.00 68.11 208 LEU A N 1
ATOM 1595 C CA . LEU A 1 226 ? 12.323 -19.034 -32.274 1.00 48.92 208 LEU A CA 1
ATOM 1596 C C . LEU A 1 226 ? 12.532 -18.589 -33.716 1.00 63.68 208 LEU A C 1
ATOM 1597 O O . LEU A 1 226 ? 13.631 -18.701 -34.258 1.00 73.51 208 LEU A O 1
ATOM 1602 N N . ALA A 1 227 ? 11.470 -18.075 -34.326 1.00 58.61 209 ALA A N 1
ATOM 1603 C CA . ALA A 1 227 ? 11.546 -17.555 -35.683 1.00 54.41 209 ALA A CA 1
ATOM 1604 C C . ALA A 1 227 ? 12.430 -16.315 -35.735 1.00 56.54 209 ALA A C 1
ATOM 1605 O O . ALA A 1 227 ? 13.063 -16.038 -36.753 1.00 68.26 209 ALA A O 1
ATOM 1607 N N . GLU A 1 228 ? 12.470 -15.570 -34.634 1.00 53.77 210 GLU A N 1
ATOM 1608 C CA . GLU A 1 228 ? 13.274 -14.355 -34.570 1.00 60.41 210 GLU A CA 1
ATOM 1609 C C . GLU A 1 228 ? 14.731 -14.685 -34.261 1.00 51.86 210 GLU A C 1
ATOM 1610 O O . GLU A 1 228 ? 15.637 -13.980 -34.700 1.00 65.01 210 GLU A O 1
ATOM 1616 N N . MET A 1 229 ? 14.952 -15.756 -33.505 1.00 65.78 211 MET A N 1
ATOM 1617 C CA . MET A 1 229 ? 16.306 -16.225 -33.229 1.00 62.17 211 MET A CA 1
ATOM 1618 C C . MET A 1 229 ? 16.909 -16.865 -34.473 1.00 52.25 211 MET A C 1
ATOM 1619 O O . MET A 1 229 ? 18.127 -16.966 -34.608 1.00 47.20 211 MET A O 1
ATOM 1624 N N . LEU A 1 230 ? 16.038 -17.291 -35.380 1.00 54.45 212 LEU A N 1
ATOM 1625 C CA . LEU A 1 230 ? 16.454 -18.001 -36.582 1.00 63.00 212 LEU A CA 1
ATOM 1626 C C . LEU A 1 230 ? 16.731 -17.045 -37.739 1.00 69.07 212 LEU A C 1
ATOM 1627 O O . LEU A 1 230 ? 17.449 -17.388 -38.678 1.00 70.80 212 LEU A O 1
ATOM 1632 N N . SER A 1 231 ? 16.162 -15.846 -37.665 1.00 70.67 213 SER A N 1
ATOM 1633 C CA . SER A 1 231 ? 16.286 -14.874 -38.747 1.00 59.98 213 SER A CA 1
ATOM 1634 C C . SER A 1 231 ? 16.973 -13.584 -38.311 1.00 58.10 213 SER A C 1
ATOM 1635 O O . SER A 1 231 ? 17.271 -12.728 -39.145 1.00 83.11 213 SER A O 1
ATOM 1638 N N . ASN A 1 232 ? 17.217 -13.453 -37.008 1.00 55.53 214 ASN A N 1
ATOM 1639 C CA . ASN A 1 232 ? 17.770 -12.229 -36.426 1.00 69.09 214 ASN A CA 1
ATOM 1640 C C . ASN A 1 232 ? 16.916 -11.000 -36.746 1.00 68.39 214 ASN A C 1
ATOM 1641 O O . ASN A 1 232 ? 17.432 -9.889 -36.885 1.00 56.52 214 ASN A O 1
ATOM 1646 N N . ARG A 1 233 ? 15.607 -11.212 -36.851 1.00 50.50 215 ARG A N 1
ATOM 1647 C CA . ARG A 1 233 ? 14.665 -10.149 -37.186 1.00 55.62 215 ARG A CA 1
ATOM 1648 C C . ARG A 1 233 ? 13.243 -10.599 -36.847 1.00 76.44 215 ARG A C 1
ATOM 1649 O O . ARG A 1 233 ? 12.958 -11.797 -36.845 1.00 80.19 215 ARG A O 1
ATOM 1657 N N . PRO A 1 234 ? 12.347 -9.642 -36.550 1.00 88.63 216 PRO A N 1
ATOM 1658 C CA . PRO A 1 234 ? 10.956 -9.973 -36.215 1.00 70.24 216 PRO A CA 1
ATOM 1659 C C . PRO A 1 234 ? 10.223 -10.705 -37.338 1.00 56.61 216 PRO A C 1
ATOM 1660 O O . PRO A 1 234 ? 10.196 -10.228 -38.473 1.00 64.46 216 PRO A O 1
ATOM 1664 N N . ILE A 1 235 ? 9.632 -11.850 -37.013 1.00 54.88 217 ILE A N 1
ATOM 1665 C CA . ILE A 1 235 ? 8.933 -12.664 -38.001 1.00 64.21 217 ILE A CA 1
ATOM 1666 C C . ILE A 1 235 ? 7.640 -11.992 -38.463 1.00 70.90 217 ILE A C 1
ATOM 1667 O O . ILE A 1 235 ? 7.288 -12.055 -39.641 1.00 100.41 217 ILE A O 1
ATOM 1672 N N . PHE A 1 236 ? 6.950 -11.332 -37.537 1.00 63.66 218 PHE A N 1
ATOM 1673 C CA . PHE A 1 236 ? 5.694 -10.659 -37.848 1.00 77.46 218 PHE A CA 1
ATOM 1674 C C . PHE A 1 236 ? 5.735 -9.207 -37.385 1.00 88.86 218 PHE A C 1
ATOM 1675 O O . PHE A 1 236 ? 5.322 -8.897 -36.267 1.00 106.28 218 PHE A O 1
ATOM 1683 N N . PRO A 1 237 ? 6.237 -8.311 -38.250 1.00 86.14 219 PRO A N 1
ATOM 1684 C CA . PRO A 1 237 ? 6.410 -6.888 -37.934 1.00 93.88 219 PRO A CA 1
ATOM 1685 C C . PRO A 1 237 ? 5.091 -6.120 -37.884 1.00 103.50 219 PRO A C 1
ATOM 1686 O O . PRO A 1 237 ? 4.054 -6.652 -38.281 1.00 111.71 219 PRO A O 1
ATOM 1690 N N . GLY A 1 238 ? 5.143 -4.880 -37.402 1.00 119.52 220 GLY A N 1
ATOM 1691 C CA . GLY A 1 238 ? 3.954 -4.059 -37.246 1.00 114.27 220 GLY A CA 1
ATOM 1692 C C . GLY A 1 238 ? 3.155 -4.472 -36.026 1.00 113.92 220 GLY A C 1
ATOM 1693 O O . GLY A 1 238 ? 3.006 -5.660 -35.757 1.00 119.28 220 GLY A O 1
ATOM 1694 N N . LYS A 1 239 ? 2.633 -3.500 -35.283 1.00 127.17 221 LYS A N 1
ATOM 1695 C CA . LYS A 1 239 ? 1.945 -3.810 -34.032 1.00 117.33 221 LYS A CA 1
ATOM 1696 C C . LYS A 1 239 ? 0.450 -3.497 -34.053 1.00 125.40 221 LYS A C 1
ATOM 1697 O O . LYS A 1 239 ? -0.139 -3.190 -33.013 1.00 116.86 221 LYS A O 1
ATOM 1703 N N . HIS A 1 240 ? -0.166 -3.586 -35.228 1.00 119.74 222 HIS A N 1
ATOM 1704 C CA . HIS A 1 240 ? -1.617 -3.446 -35.317 1.00 114.62 222 HIS A CA 1
ATOM 1705 C C . HIS A 1 240 ? -2.160 -4.176 -36.556 1.00 110.81 222 HIS A C 1
ATOM 1706 O O . HIS A 1 240 ? -1.396 -4.777 -37.308 1.00 122.54 222 HIS A O 1
ATOM 1713 N N . TYR A 1 241 ? -3.476 -4.120 -36.749 1.00 119.83 223 TYR A N 1
ATOM 1714 C CA . TYR A 1 241 ? -4.194 -5.018 -37.657 1.00 111.63 223 TYR A CA 1
ATOM 1715 C C . TYR A 1 241 ? -3.725 -4.954 -39.118 1.00 125.04 223 TYR A C 1
ATOM 1716 O O . TYR A 1 241 ? -3.797 -5.951 -39.840 1.00 121.73 223 TYR A O 1
ATOM 1725 N N . LEU A 1 242 ? -3.233 -3.798 -39.558 1.00 131.50 224 LEU A N 1
ATOM 1726 C CA . LEU A 1 242 ? -2.860 -3.628 -40.959 1.00 137.74 224 LEU A CA 1
ATOM 1727 C C . LEU A 1 242 ? -1.516 -4.285 -41.256 1.00 118.89 224 LEU A C 1
ATOM 1728 O O . LEU A 1 242 ? -1.098 -4.355 -42.413 1.00 128.19 224 LEU A O 1
ATOM 1733 N N . ASP A 1 243 ? -0.843 -4.771 -40.217 1.00 106.29 225 ASP A N 1
ATOM 1734 C CA . ASP A 1 243 ? 0.481 -5.344 -40.393 1.00 117.36 225 ASP A CA 1
ATOM 1735 C C . ASP A 1 243 ? 0.620 -6.719 -39.753 1.00 108.36 225 ASP A C 1
ATOM 1736 O O . ASP A 1 243 ? 0.784 -7.715 -40.458 1.00 102.82 225 ASP A O 1
ATOM 1741 N N . GLN A 1 244 ? 0.551 -6.774 -38.424 1.00 99.07 226 GLN A N 1
ATOM 1742 C CA . GLN A 1 244 ? 0.841 -8.010 -37.704 1.00 98.89 226 GLN A CA 1
ATOM 1743 C C . GLN A 1 244 ? -0.069 -9.153 -38.136 1.00 97.34 226 GLN A C 1
ATOM 1744 O O . GLN A 1 244 ? 0.415 -10.224 -38.499 1.00 113.05 226 GLN A O 1
ATOM 1750 N N . LEU A 1 245 ? -1.381 -8.937 -38.113 1.00 78.30 227 LEU A N 1
ATOM 1751 C CA . LEU A 1 245 ? -2.297 -9.983 -38.570 1.00 98.50 227 LEU A CA 1
ATOM 1752 C C . LEU A 1 245 ? -2.399 -10.000 -40.093 1.00 104.12 227 LEU A C 1
ATOM 1753 O O . LEU A 1 245 ? -3.117 -10.812 -40.673 1.00 100.76 227 LEU A O 1
ATOM 1758 N N . ASN A 1 246 ? -1.674 -9.094 -40.736 1.00 104.05 228 ASN A N 1
ATOM 1759 C CA . ASN A 1 246 ? -1.668 -9.012 -42.191 1.00 98.78 228 ASN A CA 1
ATOM 1760 C C . ASN A 1 246 ? -0.406 -9.637 -42.770 1.00 108.36 228 ASN A C 1
ATOM 1761 O O . ASN A 1 246 ? -0.428 -10.236 -43.846 1.00 117.96 228 ASN A O 1
ATOM 1766 N N . HIS A 1 247 ? 0.697 -9.496 -42.043 1.00 98.94 229 HIS A N 1
ATOM 1767 C CA . HIS A 1 247 ? 1.963 -10.076 -42.467 1.00 91.28 229 HIS A CA 1
ATOM 1768 C C . HIS A 1 247 ? 1.990 -11.576 -42.209 1.00 101.96 229 HIS A C 1
ATOM 1769 O O . HIS A 1 247 ? 2.653 -12.320 -42.929 1.00 117.89 229 HIS A O 1
ATOM 1776 N N . ILE A 1 248 ? 1.272 -12.015 -41.180 1.00 99.83 230 ILE A N 1
ATOM 1777 C CA . ILE A 1 248 ? 1.185 -13.436 -40.871 1.00 86.77 230 ILE A CA 1
ATOM 1778 C C . ILE A 1 248 ? 0.470 -14.147 -42.017 1.00 82.21 230 ILE A C 1
ATOM 1779 O O . ILE A 1 248 ? 0.769 -15.299 -42.326 1.00 88.53 230 ILE A O 1
ATOM 1784 N N . LEU A 1 249 ? -0.455 -13.445 -42.665 1.00 88.96 231 LEU A N 1
ATOM 1785 C CA . LEU A 1 249 ? -1.174 -14.009 -43.800 1.00 102.37 231 LEU A CA 1
ATOM 1786 C C . LEU A 1 249 ? -0.219 -14.207 -44.972 1.00 108.67 231 LEU A C 1
ATOM 1787 O O . LEU A 1 249 ? -0.429 -15.078 -45.812 1.00 107.70 231 LEU A O 1
ATOM 1792 N N . GLY A 1 250 ? 0.839 -13.405 -45.021 1.00 95.69 232 GLY A N 1
ATOM 1793 C CA . GLY A 1 250 ? 1.843 -13.554 -46.056 1.00 98.47 232 GLY A CA 1
ATOM 1794 C C . GLY A 1 250 ? 2.690 -14.802 -45.880 1.00 88.36 232 GLY A C 1
ATOM 1795 O O . GLY A 1 250 ? 3.211 -15.347 -46.853 1.00 92.44 232 GLY A O 1
ATOM 1796 N N . ILE A 1 251 ? 2.828 -15.258 -44.638 1.00 89.38 233 ILE A N 1
ATOM 1797 C CA . ILE A 1 251 ? 3.656 -16.425 -44.345 1.00 80.16 233 ILE A CA 1
ATOM 1798 C C . ILE A 1 251 ? 2.823 -17.650 -43.975 1.00 72.96 233 ILE A C 1
ATOM 1799 O O . ILE A 1 251 ? 2.984 -18.717 -44.567 1.00 57.98 233 ILE A O 1
ATOM 1804 N N . LEU A 1 252 ? 1.935 -17.497 -42.998 1.00 87.89 234 LEU A N 1
ATOM 1805 C CA . LEU A 1 252 ? 1.072 -18.596 -42.572 1.00 87.99 234 LEU A CA 1
ATOM 1806 C C . LEU A 1 252 ? 0.026 -18.921 -43.632 1.00 107.01 234 LEU A C 1
ATOM 1807 O O . LEU A 1 252 ? -0.425 -20.062 -43.744 1.00 109.95 234 LEU A O 1
ATOM 1812 N N . GLY A 1 253 ? -0.356 -17.911 -44.407 1.00 104.05 235 GLY A N 1
ATOM 1813 C CA . GLY A 1 253 ? -1.362 -18.074 -45.440 1.00 101.50 235 GLY A CA 1
ATOM 1814 C C . GLY A 1 253 ? -2.772 -17.919 -44.901 1.00 110.81 235 GLY A C 1
ATOM 1815 O O . GLY A 1 253 ? -2.969 -17.761 -43.695 1.00 126.49 235 GLY A O 1
ATOM 1816 N N . SER A 1 254 ? -3.753 -17.957 -45.797 1.00 111.94 236 SER A N 1
ATOM 1817 C CA . SER A 1 254 ? -5.152 -17.893 -45.395 1.00 121.67 236 SER A CA 1
ATOM 1818 C C . SER A 1 254 ? -5.508 -19.127 -44.572 1.00 125.05 236 SER A C 1
ATOM 1819 O O . SER A 1 254 ? -5.108 -20.240 -44.911 1.00 112.33 236 SER A O 1
ATOM 1822 N N . PRO A 1 255 ? -6.258 -18.930 -43.479 1.00 124.49 237 PRO A N 1
ATOM 1823 C CA . PRO A 1 255 ? -6.596 -20.029 -42.571 1.00 116.44 237 PRO A CA 1
ATOM 1824 C C . PRO A 1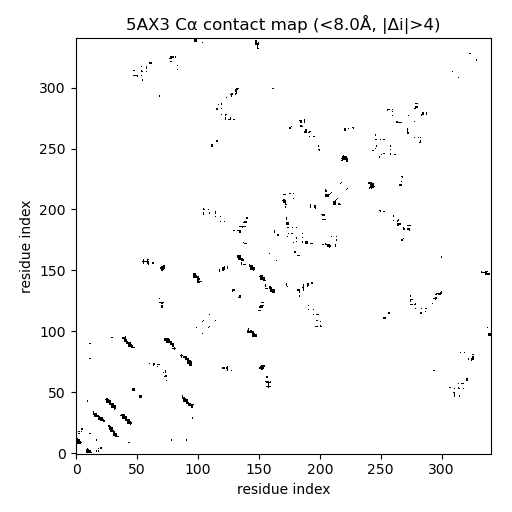 255 ? -7.607 -20.990 -43.174 1.00 118.66 237 PRO A C 1
ATOM 1825 O O . PRO A 1 255 ? -8.274 -20.657 -44.155 1.00 130.42 237 PRO A O 1
ATOM 1829 N N . SER A 1 256 ? -7.715 -22.175 -42.583 1.00 90.40 238 SER A N 1
ATOM 1830 C CA . SER A 1 256 ? -8.771 -23.109 -42.936 1.00 97.31 238 SER A CA 1
ATOM 1831 C C . SER A 1 256 ? -10.096 -22.509 -42.479 1.00 124.33 238 SER A C 1
ATOM 1832 O O . SER A 1 256 ? -10.106 -21.535 -41.724 1.00 135.69 238 SER A O 1
ATOM 1835 N N . GLN A 1 257 ? -11.213 -23.078 -42.920 1.00 114.87 239 GLN A N 1
ATOM 1836 C CA . GLN A 1 257 ? -12.515 -22.540 -42.534 1.00 110.61 239 GLN A CA 1
ATOM 1837 C C . GLN A 1 257 ? -12.844 -22.858 -41.076 1.00 119.75 239 GLN A C 1
ATOM 1838 O O . GLN A 1 257 ? -13.896 -22.467 -40.569 1.00 116.48 239 GLN A O 1
ATOM 1844 N N . GLU A 1 258 ? -11.939 -23.564 -40.406 1.00 118.58 240 GLU A N 1
ATOM 1845 C CA . GLU A 1 258 ? -12.023 -23.733 -38.963 1.00 108.53 240 GLU A CA 1
ATOM 1846 C C . GLU A 1 258 ? -11.676 -22.407 -38.293 1.00 113.49 240 GLU A C 1
ATOM 1847 O O . GLU A 1 258 ? -12.217 -22.068 -37.240 1.00 111.21 240 GLU A O 1
ATOM 1853 N N . ASP A 1 259 ? -10.773 -21.663 -38.931 1.00 109.22 241 ASP A N 1
ATOM 1854 C CA . ASP A 1 259 ? -10.313 -20.364 -38.447 1.00 104.93 241 ASP A CA 1
ATOM 1855 C C . ASP A 1 259 ? -9.808 -20.451 -37.009 1.00 123.30 241 ASP A C 1
ATOM 1856 O O . ASP A 1 259 ? -9.584 -19.436 -36.351 1.00 136.62 241 ASP A O 1
ATOM 1861 N N . LEU A 1 266 ? -16.381 -10.098 -34.757 1.00 69.01 248 LEU A N 1
ATOM 1862 C CA . LEU A 1 266 ? -17.128 -10.187 -36.006 1.00 97.94 248 LEU A CA 1
ATOM 1863 C C . LEU A 1 266 ? -16.500 -9.314 -37.085 1.00 89.96 248 LEU A C 1
ATOM 1864 O O . LEU A 1 266 ? -16.471 -9.684 -38.258 1.00 94.58 248 LEU A O 1
ATOM 1869 N N . LYS A 1 267 ? -15.994 -8.155 -36.678 1.00 56.65 249 LYS A N 1
ATOM 1870 C CA . LYS A 1 267 ? -15.387 -7.217 -37.615 1.00 85.44 249 LYS A CA 1
ATOM 1871 C C . LYS A 1 267 ? -13.999 -7.673 -38.046 1.00 80.33 249 LYS A C 1
ATOM 1872 O O . LYS A 1 267 ? -13.488 -7.241 -39.077 1.00 90.21 249 LYS A O 1
ATOM 1878 N N . ALA A 1 268 ? -13.394 -8.547 -37.251 1.00 94.06 250 ALA A N 1
ATOM 1879 C CA . ALA A 1 268 ? -12.133 -9.166 -37.628 1.00 89.76 250 ALA A CA 1
ATOM 1880 C C . ALA A 1 268 ? -12.405 -10.325 -38.579 1.00 104.19 250 ALA A C 1
ATOM 1881 O O . ALA A 1 268 ? -11.570 -10.668 -39.415 1.00 90.32 250 ALA A O 1
ATOM 1883 N N . ARG A 1 269 ? -13.587 -10.919 -38.442 1.00 91.90 251 ARG A N 1
ATOM 1884 C CA . ARG A 1 269 ? -14.014 -12.012 -39.308 1.00 86.60 251 ARG A CA 1
ATOM 1885 C C . ARG A 1 269 ? -14.252 -11.535 -40.737 1.00 99.81 251 ARG A C 1
ATOM 1886 O O . ARG A 1 269 ? -13.721 -12.110 -41.686 1.00 113.32 251 ARG A O 1
ATOM 1894 N N . ASN A 1 270 ? -15.047 -10.480 -40.884 1.00 82.31 252 ASN A N 1
ATOM 1895 C CA . ASN A 1 270 ? -15.393 -9.957 -42.202 1.00 80.84 252 ASN A CA 1
ATOM 1896 C C . ASN A 1 270 ? -14.193 -9.359 -42.926 1.00 105.65 252 ASN A C 1
ATOM 1897 O O . ASN A 1 270 ? -14.137 -9.357 -44.156 1.00 100.44 252 ASN A O 1
ATOM 1902 N N . TYR A 1 271 ? -13.233 -8.856 -42.159 1.00 105.15 253 TYR A N 1
ATOM 1903 C CA . TYR A 1 271 ? -12.053 -8.221 -42.732 1.00 79.52 253 TYR A CA 1
ATOM 1904 C C . TYR A 1 271 ? -11.135 -9.232 -43.408 1.00 87.65 253 TYR A C 1
ATOM 1905 O O . TYR A 1 271 ? -10.562 -8.949 -44.458 1.00 106.36 253 TYR A O 1
ATOM 1914 N N . LEU A 1 272 ? -10.994 -10.406 -42.802 1.00 77.77 254 LEU A N 1
ATOM 1915 C CA . LEU A 1 272 ? -10.111 -11.437 -43.336 1.00 74.28 254 LEU A CA 1
ATOM 1916 C C . LEU A 1 272 ? -10.694 -12.089 -44.586 1.00 76.04 254 LEU A C 1
ATOM 1917 O O . LEU A 1 272 ? -9.965 -12.394 -45.530 1.00 82.76 254 LEU A O 1
ATOM 1922 N N . LEU A 1 273 ? -12.006 -12.302 -44.586 1.00 87.63 255 LEU A N 1
ATOM 1923 C CA . LEU A 1 273 ? -12.682 -12.928 -45.718 1.00 88.08 255 LEU A CA 1
ATOM 1924 C C . LEU A 1 273 ? -12.617 -12.050 -46.962 1.00 92.67 255 LEU A C 1
ATOM 1925 O O . LEU A 1 273 ? -12.584 -12.552 -48.085 1.00 77.71 255 LEU A O 1
ATOM 1930 N N . SER A 1 274 ? -12.601 -10.738 -46.752 1.00 77.31 256 SER A N 1
ATOM 1931 C CA . SER A 1 274 ? -12.524 -9.785 -47.852 1.00 81.35 256 SER A CA 1
ATOM 1932 C C . SER A 1 274 ? -11.147 -9.806 -48.509 1.00 84.18 256 SER A C 1
ATOM 1933 O O . SER A 1 274 ? -11.025 -9.621 -49.721 1.00 85.01 256 SER A O 1
ATOM 1936 N N . LEU A 1 275 ? -10.113 -10.031 -47.703 1.00 80.72 257 LEU A N 1
ATOM 1937 C CA . LEU A 1 275 ? -8.742 -10.073 -48.203 1.00 96.94 257 LEU A CA 1
ATOM 1938 C C . LEU A 1 275 ? -8.530 -11.271 -49.125 1.00 98.13 257 LEU A C 1
ATOM 1939 O O . LEU A 1 275 ? -9.065 -12.351 -48.875 1.00 92.96 257 LEU A O 1
ATOM 1944 N N . PRO A 1 276 ? -7.752 -11.077 -50.203 1.00 110.12 258 PRO A N 1
ATOM 1945 C CA . PRO A 1 276 ? -7.494 -12.122 -51.201 1.00 84.16 258 PRO A CA 1
ATOM 1946 C C . PRO A 1 276 ? -6.840 -13.367 -50.608 1.00 92.13 258 PRO A C 1
ATOM 1947 O O . PRO A 1 276 ? -6.131 -13.274 -49.608 1.00 97.83 258 PRO A O 1
ATOM 1951 N N . HIS A 1 277 ? -7.082 -14.520 -51.225 1.00 108.25 259 HIS A N 1
ATOM 1952 C CA . HIS A 1 277 ? -6.467 -15.769 -50.788 1.00 107.59 259 HIS A CA 1
ATOM 1953 C C . HIS A 1 277 ? -4.959 -15.752 -51.019 1.00 92.99 259 HIS A C 1
ATOM 1954 O O . HIS A 1 277 ? -4.485 -15.284 -52.054 1.00 90.82 259 HIS A O 1
ATOM 1961 N N . LYS A 1 278 ? -4.209 -16.258 -50.047 1.00 99.53 260 LYS A N 1
ATOM 1962 C CA . LYS A 1 278 ? -2.770 -16.414 -50.204 1.00 89.78 260 LYS A CA 1
ATOM 1963 C C . LYS A 1 278 ? -2.336 -17.830 -49.863 1.00 84.63 260 LYS A C 1
ATOM 1964 O O . LYS A 1 278 ? -3.080 -18.590 -49.244 1.00 80.14 260 LYS A O 1
ATOM 1970 N N . ASN A 1 279 ? -1.119 -18.170 -50.274 1.00 90.32 261 ASN A N 1
ATOM 1971 C CA . ASN A 1 279 ? -0.526 -19.465 -49.976 1.00 63.53 261 ASN A CA 1
ATOM 1972 C C . ASN A 1 279 ? 0.580 -19.355 -48.930 1.00 75.49 261 ASN A C 1
ATOM 1973 O O . ASN A 1 279 ? 1.134 -18.277 -48.711 1.00 89.17 261 ASN A O 1
ATOM 1978 N N . LYS A 1 280 ? 0.898 -20.475 -48.289 1.00 82.28 262 LYS A N 1
ATOM 1979 C CA . LYS A 1 280 ? 1.940 -20.505 -47.267 1.00 98.65 262 LYS A CA 1
ATOM 1980 C C . LYS A 1 280 ? 3.330 -20.592 -47.884 1.00 80.77 262 LYS A C 1
ATOM 1981 O O . LYS A 1 280 ? 3.672 -21.585 -48.529 1.00 92.75 262 LYS A O 1
ATOM 1987 N N . VAL A 1 281 ? 4.122 -19.542 -47.690 1.00 68.27 263 VAL A N 1
ATOM 1988 C CA . VAL A 1 281 ? 5.506 -19.541 -48.143 1.00 88.35 263 VAL A CA 1
ATOM 1989 C C . VAL A 1 281 ? 6.303 -20.508 -47.267 1.00 90.76 263 VAL A C 1
ATOM 1990 O O . VAL A 1 281 ? 6.235 -20.440 -46.041 1.00 109.47 263 VAL A O 1
ATOM 1994 N N . PRO A 1 282 ? 7.032 -21.441 -47.899 1.00 81.09 264 PRO A N 1
ATOM 1995 C CA . PRO A 1 282 ? 7.798 -22.478 -47.196 1.00 82.58 264 PRO A CA 1
ATOM 1996 C C . PRO A 1 282 ? 8.756 -21.925 -46.146 1.00 80.88 264 PRO A C 1
ATOM 1997 O O . PRO A 1 282 ? 9.470 -20.963 -46.424 1.00 74.44 264 PRO A O 1
ATOM 2001 N N . TRP A 1 283 ? 8.777 -22.539 -44.965 1.00 75.56 265 TRP A N 1
ATOM 2002 C CA . TRP A 1 283 ? 9.699 -22.141 -43.905 1.00 88.96 265 TRP A CA 1
ATOM 2003 C C . TRP A 1 283 ? 11.146 -22.282 -44.363 1.00 86.57 265 TRP A C 1
ATOM 2004 O O . TRP A 1 283 ? 12.034 -21.576 -43.880 1.00 83.42 265 TRP A O 1
ATOM 2015 N N . ASN A 1 284 ? 11.375 -23.197 -45.299 1.00 96.69 266 ASN A N 1
ATOM 2016 C CA . ASN A 1 284 ? 12.698 -23.380 -45.878 1.00 108.24 266 ASN A CA 1
ATOM 2017 C C . ASN A 1 284 ? 12.951 -22.425 -47.047 1.00 102.48 266 ASN A C 1
ATOM 2018 O O . ASN A 1 284 ? 13.780 -22.697 -47.914 1.00 126.14 266 ASN A O 1
ATOM 2023 N N . ARG A 1 285 ? 12.223 -21.310 -47.068 1.00 93.77 267 ARG A N 1
ATOM 2024 C CA . ARG A 1 285 ? 12.523 -20.210 -47.980 1.00 92.40 267 ARG A CA 1
ATOM 2025 C C . ARG A 1 285 ? 12.907 -18.972 -47.174 1.00 98.90 267 ARG A C 1
ATOM 2026 O O . ARG A 1 285 ? 13.838 -18.249 -47.533 1.00 68.73 267 ARG A O 1
ATOM 2034 N N . LEU A 1 286 ? 12.184 -18.733 -46.084 1.00 91.58 268 LEU A N 1
ATOM 2035 C CA . LEU A 1 286 ? 12.542 -17.664 -45.159 1.00 73.74 268 LEU A CA 1
ATOM 2036 C C . LEU A 1 286 ? 13.818 -18.050 -44.430 1.00 66.84 268 LEU A C 1
ATOM 2037 O O . LEU A 1 286 ? 14.710 -17.228 -44.226 1.00 62.33 268 LEU A O 1
ATOM 2042 N N . PHE A 1 287 ? 13.894 -19.319 -44.043 1.00 81.22 269 PHE A N 1
ATOM 2043 C CA . PHE A 1 287 ? 15.045 -19.836 -43.320 1.00 86.22 269 PHE A CA 1
ATOM 2044 C C . PHE A 1 287 ? 15.685 -20.986 -44.089 1.00 90.06 269 PHE A C 1
ATOM 2045 O O . PHE A 1 287 ? 15.422 -22.152 -43.794 1.00 90.81 269 PHE A O 1
ATOM 2053 N N . PRO A 1 288 ? 16.529 -20.662 -45.081 1.00 95.95 270 PRO A N 1
ATOM 2054 C CA . PRO A 1 288 ? 17.177 -21.692 -45.898 1.00 82.74 270 PRO A CA 1
ATOM 2055 C C . PRO A 1 288 ? 18.432 -22.266 -45.246 1.00 68.51 270 PRO A C 1
ATOM 2056 O O . PRO A 1 288 ? 18.767 -23.425 -45.484 1.00 71.41 270 PRO A O 1
ATOM 2060 N N . ASN A 1 289 ? 19.112 -21.460 -44.436 1.00 81.08 271 ASN A N 1
ATOM 2061 C CA . ASN A 1 289 ? 20.310 -21.906 -43.736 1.00 72.67 271 ASN A CA 1
ATOM 2062 C C . ASN A 1 289 ? 20.008 -22.314 -42.299 1.00 55.79 271 ASN A C 1
ATOM 2063 O O . ASN A 1 289 ? 20.880 -22.251 -41.431 1.00 43.90 271 ASN A O 1
ATOM 2068 N N . ALA A 1 290 ? 18.770 -22.732 -42.054 1.00 67.67 272 ALA A N 1
ATOM 2069 C CA . ALA A 1 290 ? 18.348 -23.142 -40.720 1.00 69.27 272 ALA A CA 1
ATOM 2070 C C . ALA A 1 290 ? 18.199 -24.657 -40.623 1.00 66.44 272 ALA A C 1
ATOM 2071 O O . ALA A 1 290 ? 18.073 -25.345 -41.636 1.00 66.22 272 ALA A O 1
ATOM 2073 N N . ASP A 1 291 ? 18.210 -25.164 -39.394 1.00 81.86 273 ASP A N 1
ATOM 2074 C CA . ASP A 1 291 ? 18.080 -26.594 -39.135 1.00 59.30 273 ASP A CA 1
ATOM 2075 C C . ASP A 1 291 ? 16.728 -27.112 -39.616 1.00 65.49 273 ASP A C 1
ATOM 2076 O O . ASP A 1 291 ? 15.697 -26.478 -39.393 1.00 74.49 273 ASP A O 1
ATOM 2081 N N . SER A 1 292 ? 16.739 -28.265 -40.278 1.00 67.10 274 SER A N 1
ATOM 2082 C CA . SER A 1 292 ? 15.508 -28.876 -40.771 1.00 84.52 274 SER A CA 1
ATOM 2083 C C . SER A 1 292 ? 14.621 -29.324 -39.613 1.00 86.80 274 SER A C 1
ATOM 2084 O O . SER A 1 292 ? 13.396 -29.349 -39.728 1.00 79.28 274 SER A O 1
ATOM 2087 N N . LYS A 1 293 ? 15.255 -29.680 -38.499 1.00 56.19 275 LYS A N 1
ATOM 2088 C CA . LYS A 1 293 ? 14.538 -30.072 -37.291 1.00 49.59 275 LYS A CA 1
ATOM 2089 C C . LYS A 1 293 ? 13.765 -28.898 -36.708 1.00 69.68 275 LYS A C 1
ATOM 2090 O O . LYS A 1 293 ? 12.559 -28.985 -36.475 1.00 77.69 275 LYS A O 1
ATOM 2096 N N . ALA A 1 294 ? 14.479 -27.801 -36.474 1.00 66.14 276 ALA A N 1
ATOM 2097 C CA . ALA A 1 294 ? 13.911 -26.612 -35.854 1.00 51.94 276 ALA A CA 1
ATOM 2098 C C . ALA A 1 294 ? 12.740 -26.049 -36.651 1.00 65.95 276 ALA A C 1
ATOM 2099 O O . ALA A 1 294 ? 11.756 -25.586 -36.075 1.00 83.20 276 ALA A O 1
ATOM 2101 N N . LEU A 1 295 ? 12.849 -26.091 -37.976 1.00 66.91 277 LEU A N 1
ATOM 2102 C CA . LEU A 1 295 ? 11.808 -25.555 -38.847 1.00 76.14 277 LEU A CA 1
ATOM 2103 C C . LEU A 1 295 ? 10.517 -26.359 -38.737 1.00 68.07 277 LEU A C 1
ATOM 2104 O O . LEU A 1 295 ? 9.424 -25.819 -38.908 1.00 62.85 277 LEU A O 1
ATOM 2109 N N . ASP A 1 296 ? 10.653 -27.652 -38.457 1.00 76.17 278 ASP A N 1
ATOM 2110 C CA . ASP A 1 296 ? 9.499 -28.513 -38.229 1.00 104.39 278 ASP A CA 1
ATOM 2111 C C . ASP A 1 296 ? 8.805 -28.094 -36.939 1.00 94.98 278 ASP A C 1
ATOM 2112 O O . ASP A 1 296 ? 7.586 -27.928 -36.905 1.00 71.27 278 ASP A O 1
ATOM 2117 N N . LEU A 1 297 ? 9.594 -27.923 -35.882 1.00 81.76 279 LEU A N 1
ATOM 2118 C CA . LEU A 1 297 ? 9.069 -27.481 -34.596 1.00 67.23 279 LEU A CA 1
ATOM 2119 C C . LEU A 1 297 ? 8.493 -26.074 -34.699 1.00 73.29 279 LEU A C 1
ATOM 2120 O O . LEU A 1 297 ? 7.418 -25.799 -34.166 1.00 89.10 279 LEU A O 1
ATOM 2125 N N . LEU A 1 298 ? 9.212 -25.193 -35.391 1.00 63.64 280 LEU A N 1
ATOM 2126 C CA . LEU A 1 298 ? 8.764 -23.819 -35.601 1.00 71.66 280 LEU A CA 1
ATOM 2127 C C . LEU A 1 298 ? 7.370 -23.768 -36.226 1.00 63.08 280 LEU A C 1
ATOM 2128 O O . LEU A 1 298 ? 6.540 -22.946 -35.843 1.00 74.72 280 LEU A O 1
ATOM 2133 N N . ASP A 1 299 ? 7.115 -24.654 -37.182 1.00 62.34 281 ASP A N 1
ATOM 2134 C CA . ASP A 1 299 ? 5.812 -24.707 -37.831 1.00 79.25 281 ASP A CA 1
ATOM 2135 C C . ASP A 1 299 ? 4.754 -25.282 -36.894 1.00 79.14 281 ASP A C 1
ATOM 2136 O O . ASP A 1 299 ? 3.584 -24.908 -36.964 1.00 88.22 281 ASP A O 1
ATOM 2141 N N . LYS A 1 300 ? 5.172 -26.191 -36.019 1.00 79.07 282 LYS A N 1
ATOM 2142 C CA . LYS A 1 300 ? 4.263 -26.799 -35.051 1.00 82.65 282 LYS A CA 1
ATOM 2143 C C . LYS A 1 300 ? 3.880 -25.809 -33.955 1.00 80.16 282 LYS A C 1
ATOM 2144 O O . LYS A 1 300 ? 2.798 -25.894 -33.379 1.00 82.42 282 LYS A O 1
ATOM 2150 N N . MET A 1 301 ? 4.777 -24.871 -33.670 1.00 88.98 283 MET A N 1
ATOM 2151 C CA . MET A 1 301 ? 4.522 -23.858 -32.655 1.00 82.85 283 MET A CA 1
ATOM 2152 C C . MET A 1 301 ? 3.727 -22.697 -33.240 1.00 74.35 283 MET A C 1
ATOM 2153 O O . MET A 1 301 ? 2.867 -22.119 -32.574 1.00 76.35 283 MET A O 1
ATOM 2158 N N . LEU A 1 302 ? 4.016 -22.362 -34.493 1.00 65.75 284 LEU A N 1
ATOM 2159 C CA . LEU A 1 302 ? 3.354 -21.243 -35.149 1.00 55.23 284 LEU A CA 1
ATOM 2160 C C . LEU A 1 302 ? 2.228 -21.690 -36.079 1.00 62.92 284 LEU A C 1
ATOM 2161 O O . LEU A 1 302 ? 2.193 -21.299 -37.247 1.00 97.36 284 LEU A O 1
ATOM 2166 N N . THR A 1 303 ? 1.311 -22.506 -35.566 1.00 85.66 285 THR A N 1
ATOM 2167 C CA . THR A 1 303 ? 0.093 -22.818 -36.308 1.00 97.14 285 THR A CA 1
ATOM 2168 C C . THR A 1 303 ? -0.962 -21.770 -35.992 1.00 93.70 285 THR A C 1
ATOM 2169 O O . THR A 1 303 ? -0.923 -21.139 -34.935 1.00 102.68 285 THR A O 1
ATOM 2173 N N . PHE A 1 304 ? -1.913 -21.597 -36.902 1.00 94.31 286 PHE A N 1
ATOM 2174 C CA . PHE A 1 304 ? -2.934 -20.572 -36.745 1.00 75.88 286 PHE A CA 1
ATOM 2175 C C . PHE A 1 304 ? -3.858 -20.847 -35.556 1.00 91.30 286 PHE A C 1
ATOM 2176 O O . PHE A 1 304 ? -3.895 -20.073 -34.601 1.00 101.14 286 PHE A O 1
ATOM 2184 N N . ASN A 1 305 ? -4.598 -21.950 -35.618 1.00 71.88 287 ASN A N 1
ATOM 2185 C CA . ASN A 1 305 ? -5.576 -22.284 -34.586 1.00 73.57 287 ASN A CA 1
ATOM 2186 C C . ASN A 1 305 ? -4.924 -22.803 -33.301 1.00 83.35 287 ASN A C 1
ATOM 2187 O O . ASN A 1 305 ? -4.030 -23.645 -33.354 1.00 91.65 287 ASN A O 1
ATOM 2192 N N . PRO A 1 306 ? -5.377 -22.300 -32.139 1.00 84.89 288 PRO A N 1
ATOM 2193 C CA . PRO A 1 306 ? -4.863 -22.690 -30.818 1.00 78.86 288 PRO A CA 1
ATOM 2194 C C . PRO A 1 306 ? -5.005 -24.183 -30.546 1.00 83.60 288 PRO A C 1
ATOM 2195 O O . PRO A 1 306 ? -4.165 -24.772 -29.864 1.00 74.71 288 PRO A O 1
ATOM 2199 N N . HIS A 1 307 ? -6.075 -24.779 -31.061 1.00 103.33 289 HIS A N 1
ATOM 2200 C CA . HIS A 1 307 ? -6.310 -26.205 -30.884 1.00 114.12 289 HIS A CA 1
ATOM 2201 C C . HIS A 1 307 ? -5.255 -26.986 -31.654 1.00 106.89 289 HIS A C 1
ATOM 2202 O O . HIS A 1 307 ? -4.992 -26.703 -32.824 1.00 108.82 289 HIS A O 1
ATOM 2209 N N . LYS A 1 308 ? -4.642 -27.950 -30.973 1.00 82.12 290 LYS A N 1
ATOM 2210 C CA . LYS A 1 308 ? -3.563 -28.758 -31.529 1.00 82.41 290 LYS A CA 1
ATOM 2211 C C . LYS A 1 308 ? -2.389 -27.896 -32.004 1.00 105.28 290 LYS A C 1
ATOM 2212 O O . LYS A 1 308 ? -1.667 -28.281 -32.926 1.00 109.09 290 LYS A O 1
ATOM 2218 N N . ARG A 1 309 ? -2.202 -26.737 -31.373 1.00 97.05 291 ARG A N 1
ATOM 2219 C CA . ARG A 1 309 ? -1.058 -25.872 -31.658 1.00 77.67 291 ARG A CA 1
ATOM 2220 C C . ARG A 1 309 ? 0.110 -26.285 -30.765 1.00 78.63 291 ARG A C 1
ATOM 2221 O O . ARG A 1 309 ? 0.758 -25.445 -30.145 1.00 100.16 291 ARG A O 1
ATOM 2229 N N . ILE A 1 310 ? 0.350 -27.593 -30.703 1.00 57.74 292 ILE A N 1
ATOM 2230 C CA . ILE A 1 310 ? 1.380 -28.214 -29.869 1.00 81.61 292 ILE A CA 1
ATOM 2231 C C . ILE A 1 310 ? 1.262 -27.832 -28.386 1.00 95.21 292 ILE A C 1
ATOM 2232 O O . ILE A 1 310 ? 0.472 -26.969 -28.006 1.00 94.82 292 ILE A O 1
ATOM 2237 N N . GLU A 1 311 ? 2.038 -28.512 -27.549 1.00 80.97 293 GLU A N 1
ATOM 2238 C CA . GLU A 1 311 ? 2.034 -28.255 -26.115 1.00 74.61 293 GLU A CA 1
ATOM 2239 C C . GLU A 1 311 ? 3.454 -28.296 -25.567 1.00 77.95 293 GLU A C 1
ATOM 2240 O O . GLU A 1 311 ? 4.366 -28.798 -26.227 1.00 77.20 293 GLU A O 1
ATOM 2246 N N . VAL A 1 312 ? 3.642 -27.756 -24.367 1.00 78.17 294 VAL A N 1
ATOM 2247 C CA . VAL A 1 312 ? 4.895 -27.931 -23.651 1.00 80.28 294 VAL A CA 1
ATOM 2248 C C . VAL A 1 312 ? 5.075 -29.425 -23.377 1.00 109.18 294 VAL A C 1
ATOM 2249 O O . VAL A 1 312 ? 4.118 -30.195 -23.492 1.00 101.25 294 VAL A O 1
ATOM 2253 N N . GLU A 1 313 ? 6.302 -29.825 -23.045 1.00 81.94 295 GLU A N 1
ATOM 2254 C CA . GLU A 1 313 ? 6.697 -31.235 -22.927 1.00 79.38 295 GLU A CA 1
ATOM 2255 C C . GLU A 1 313 ? 6.683 -31.943 -24.287 1.00 85.58 295 GLU A C 1
ATOM 2256 O O . GLU A 1 313 ? 7.625 -32.664 -24.620 1.00 90.15 295 GLU A O 1
ATOM 2262 N N . GLN A 1 314 ? 5.622 -31.743 -25.065 1.00 86.52 296 GLN A N 1
ATOM 2263 C CA . GLN A 1 314 ? 5.576 -32.249 -26.433 1.00 77.56 296 GLN A CA 1
ATOM 2264 C C . GLN A 1 314 ? 6.690 -31.608 -27.247 1.00 71.56 296 GLN A C 1
ATOM 2265 O O . GLN A 1 314 ? 7.406 -32.283 -27.986 1.00 77.28 296 GLN A O 1
ATOM 2271 N N . ALA A 1 315 ? 6.829 -30.294 -27.098 1.00 78.62 297 ALA A N 1
ATOM 2272 C CA . ALA A 1 315 ? 7.880 -29.548 -27.774 1.00 65.80 297 ALA A CA 1
ATOM 2273 C C . ALA A 1 315 ? 9.249 -29.959 -27.244 1.00 68.68 297 ALA A C 1
ATOM 2274 O O . ALA A 1 315 ? 10.241 -29.924 -27.970 1.00 72.09 297 ALA A O 1
ATOM 2276 N N . LEU A 1 316 ? 9.294 -30.349 -25.973 1.00 65.81 298 LEU A N 1
ATOM 2277 C CA . LEU A 1 316 ? 10.535 -30.803 -25.356 1.00 57.14 298 LEU A CA 1
ATOM 2278 C C . LEU A 1 316 ? 10.955 -32.159 -25.914 1.00 89.61 298 LEU A C 1
ATOM 2279 O O . LEU A 1 316 ? 12.140 -32.493 -25.928 1.00 99.28 298 LEU A O 1
ATOM 2284 N N . ALA A 1 317 ? 9.980 -32.934 -26.377 1.00 97.75 299 ALA A N 1
ATOM 2285 C CA . ALA A 1 317 ? 10.246 -34.267 -26.908 1.00 87.69 299 ALA A CA 1
ATOM 2286 C C . ALA A 1 317 ? 10.655 -34.226 -28.379 1.00 79.29 299 ALA A C 1
ATOM 2287 O O . ALA A 1 317 ? 11.054 -35.243 -28.946 1.00 109.19 299 ALA A O 1
ATOM 2289 N N . HIS A 1 318 ? 10.557 -33.048 -28.990 1.00 78.67 300 HIS A N 1
ATOM 2290 C CA . HIS A 1 318 ? 10.924 -32.873 -30.393 1.00 69.09 300 HIS A CA 1
ATOM 2291 C C . HIS A 1 318 ? 12.404 -33.179 -30.610 1.00 83.45 300 HIS A C 1
ATOM 2292 O O . HIS A 1 318 ? 13.242 -32.800 -29.792 1.00 91.81 300 HIS A O 1
ATOM 2299 N N . PRO A 1 319 ? 12.722 -33.879 -31.713 1.00 103.44 301 PRO A N 1
ATOM 2300 C CA . PRO A 1 319 ? 14.084 -34.270 -32.099 1.00 94.75 301 PRO A CA 1
ATOM 2301 C C . PRO A 1 319 ? 15.102 -33.135 -32.017 1.00 103.07 301 PRO A C 1
ATOM 2302 O O . PRO A 1 319 ? 16.275 -33.387 -31.739 1.00 110.40 301 PRO A O 1
ATOM 2306 N N . TYR A 1 320 ? 14.655 -31.905 -32.252 1.00 98.10 302 TYR A N 1
ATOM 2307 C CA . TYR A 1 320 ? 15.530 -30.741 -32.174 1.00 79.47 302 TYR A CA 1
ATOM 2308 C C . TYR A 1 320 ? 16.046 -30.553 -30.752 1.00 81.03 302 TYR A C 1
ATOM 2309 O O . TYR A 1 320 ? 17.122 -29.995 -30.542 1.00 84.57 302 TYR A O 1
ATOM 2318 N N . LEU A 1 321 ? 15.272 -31.025 -29.778 1.00 80.27 303 LEU A N 1
ATOM 2319 C CA . LEU A 1 321 ? 15.684 -30.976 -28.381 1.00 71.91 303 LEU A CA 1
ATOM 2320 C C . LEU A 1 321 ? 15.814 -32.379 -27.798 1.00 89.55 303 LEU A C 1
ATOM 2321 O O . LEU A 1 321 ? 14.983 -32.808 -26.998 1.00 93.00 303 LEU A O 1
ATOM 2326 N N . GLU A 1 322 ? 16.856 -33.093 -28.211 1.00 82.28 304 GLU A N 1
ATOM 2327 C CA . GLU A 1 322 ? 17.152 -34.408 -27.657 1.00 85.27 304 GLU A CA 1
ATOM 2328 C C . GLU A 1 322 ? 18.427 -34.356 -26.827 1.00 83.89 304 GLU A C 1
ATOM 2329 O O . GLU A 1 322 ? 18.612 -35.145 -25.901 1.00 106.38 304 GLU A O 1
ATOM 2335 N N . GLN A 1 323 ? 19.301 -33.416 -27.173 1.00 65.61 305 GLN A N 1
ATOM 2336 C CA . GLN A 1 323 ? 20.588 -33.263 -26.507 1.00 88.74 305 GLN A CA 1
ATOM 2337 C C . GLN A 1 323 ? 20.424 -32.635 -25.124 1.00 72.17 305 GLN A C 1
ATOM 2338 O O . GLN A 1 323 ? 21.304 -32.746 -24.271 1.00 47.52 305 GLN A O 1
ATOM 2344 N N . TYR A 1 324 ? 19.285 -31.988 -24.900 1.00 90.21 306 TYR A N 1
ATOM 2345 C CA . TYR A 1 324 ? 19.061 -31.268 -23.653 1.00 89.90 306 TYR A CA 1
ATOM 2346 C C . TYR A 1 324 ? 17.888 -31.817 -22.844 1.00 76.45 306 TYR A C 1
ATOM 2347 O O . TYR A 1 324 ? 17.863 -31.688 -21.620 1.00 58.50 306 TYR A O 1
ATOM 2356 N N . TYR A 1 325 ? 16.923 -32.430 -23.522 1.00 60.99 307 TYR A N 1
ATOM 2357 C CA . TYR A 1 325 ? 15.713 -32.901 -22.852 1.00 81.63 307 TYR A CA 1
ATOM 2358 C C . TYR A 1 325 ? 15.996 -34.007 -21.838 1.00 92.73 307 TYR A C 1
ATOM 2359 O O . TYR A 1 325 ? 16.502 -35.075 -22.184 1.00 88.82 307 TYR A O 1
ATOM 2368 N N . ASP A 1 326 ? 15.653 -33.732 -20.584 1.00 98.62 308 ASP A N 1
ATOM 2369 C CA . ASP A 1 326 ? 15.852 -34.672 -19.490 1.00 84.46 308 ASP A CA 1
ATOM 2370 C C . ASP A 1 326 ? 14.713 -34.532 -18.486 1.00 75.00 308 ASP A C 1
ATOM 2371 O O . ASP A 1 326 ? 14.848 -33.835 -17.483 1.00 91.01 308 ASP A O 1
ATOM 2376 N N . PRO A 1 327 ? 13.583 -35.203 -18.757 1.00 72.93 309 PRO A N 1
ATOM 2377 C CA . PRO A 1 327 ? 12.359 -35.112 -17.950 1.00 88.17 309 PRO A CA 1
ATOM 2378 C C . PRO A 1 327 ? 12.549 -35.576 -16.506 1.00 94.72 309 PRO A C 1
ATOM 2379 O O . PRO A 1 327 ? 11.701 -35.296 -15.658 1.00 96.67 309 PRO A O 1
ATOM 2383 N N . SER A 1 328 ? 13.647 -36.276 -16.238 1.00 101.88 310 SER A N 1
ATOM 2384 C CA . SER A 1 328 ? 13.944 -36.753 -14.892 1.00 89.68 310 SER A CA 1
ATOM 2385 C C . SER A 1 328 ? 14.490 -35.628 -14.016 1.00 106.45 310 SER A C 1
ATOM 2386 O O . SER A 1 328 ? 14.292 -35.624 -12.801 1.00 122.92 310 SER A O 1
ATOM 2389 N N . ASP A 1 329 ? 15.171 -34.672 -14.641 1.00 115.03 311 ASP A N 1
ATOM 2390 C CA . ASP A 1 329 ? 15.781 -33.560 -13.918 1.00 113.85 311 ASP A CA 1
ATOM 2391 C C . ASP A 1 329 ? 14.907 -32.307 -13.949 1.00 93.57 311 ASP A C 1
ATOM 2392 O O . ASP A 1 329 ? 14.802 -31.594 -12.951 1.00 96.54 311 ASP A O 1
ATOM 2397 N N . GLU A 1 330 ? 14.282 -32.053 -15.095 1.00 78.91 312 GLU A N 1
ATOM 2398 C CA . GLU A 1 330 ? 13.463 -30.859 -15.296 1.00 69.59 312 GLU A CA 1
ATOM 2399 C C . GLU A 1 330 ? 12.280 -30.795 -14.330 1.00 82.78 312 GLU A C 1
ATOM 2400 O O . GLU A 1 330 ? 11.387 -31.642 -14.374 1.00 95.17 312 GLU A O 1
ATOM 2406 N N . PRO A 1 331 ? 12.278 -29.784 -13.448 1.00 94.52 313 PRO A N 1
ATOM 2407 C CA . PRO A 1 331 ? 11.255 -29.636 -12.408 1.00 69.97 313 PRO A CA 1
ATOM 2408 C C . PRO A 1 331 ? 9.885 -29.259 -12.962 1.00 72.81 313 PRO A C 1
ATOM 2409 O O . PRO A 1 331 ? 9.790 -28.567 -13.976 1.00 52.04 313 PRO A O 1
ATOM 2413 N N . ILE A 1 332 ? 8.838 -29.723 -12.287 1.00 82.82 314 ILE A N 1
ATOM 2414 C CA . ILE A 1 332 ? 7.466 -29.360 -12.616 1.00 73.00 314 ILE A CA 1
ATOM 2415 C C . ILE A 1 332 ? 6.783 -28.775 -11.383 1.00 77.31 314 ILE A C 1
ATOM 2416 O O . ILE A 1 332 ? 7.314 -28.861 -10.276 1.00 80.63 314 ILE A O 1
ATOM 2421 N N . ALA A 1 333 ? 5.609 -28.184 -11.574 1.00 84.48 315 ALA A N 1
ATOM 2422 C CA . ALA A 1 333 ? 4.888 -27.564 -10.468 1.00 82.15 315 ALA A CA 1
ATOM 2423 C C . ALA A 1 333 ? 4.435 -28.606 -9.456 1.00 83.16 315 ALA A C 1
ATOM 2424 O O . ALA A 1 333 ? 3.885 -29.645 -9.823 1.00 92.36 315 ALA A O 1
ATOM 2426 N N . GLU A 1 334 ? 4.670 -28.319 -8.181 1.00 101.58 316 GLU A N 1
ATOM 2427 C CA . GLU A 1 334 ? 4.294 -29.227 -7.106 1.00 97.15 316 GLU A CA 1
ATOM 2428 C C . GLU A 1 334 ? 2.775 -29.315 -6.986 1.00 103.03 316 GLU A C 1
ATOM 2429 O O . GLU A 1 334 ? 2.229 -30.366 -6.648 1.00 95.52 316 GLU A O 1
ATOM 2435 N N . ALA A 1 335 ? 2.104 -28.205 -7.276 1.00 100.73 317 ALA A N 1
ATOM 2436 C CA . ALA A 1 335 ? 0.646 -28.138 -7.246 1.00 75.48 317 ALA A CA 1
ATOM 2437 C C . ALA A 1 335 ? 0.159 -26.895 -7.984 1.00 81.88 317 ALA A C 1
ATOM 2438 O O . ALA A 1 335 ? 0.823 -25.859 -7.957 1.00 104.16 317 ALA A O 1
ATOM 2440 N N . PRO A 1 336 ? -1.000 -26.997 -8.655 1.00 68.92 318 PRO A N 1
ATOM 2441 C CA . PRO A 1 336 ? -1.581 -25.858 -9.377 1.00 81.99 318 PRO A CA 1
ATOM 2442 C C . PRO A 1 336 ? -1.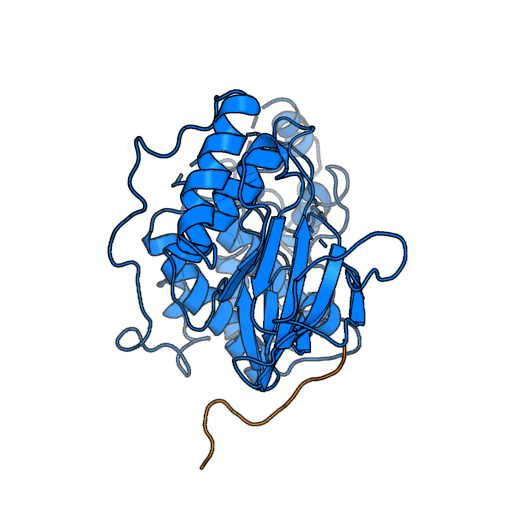826 -24.656 -8.470 1.00 99.72 318 PRO A C 1
ATOM 2443 O O . PRO A 1 336 ? -2.094 -24.827 -7.279 1.00 117.88 318 PRO A O 1
ATOM 2447 N N . PHE A 1 337 ? -1.730 -23.456 -9.033 1.00 96.14 319 PHE A N 1
ATOM 2448 C CA . PHE A 1 337 ? -1.955 -22.229 -8.277 1.00 103.87 319 PHE A CA 1
ATOM 2449 C C . PHE A 1 337 ? -3.407 -22.155 -7.816 1.00 119.90 319 PHE A C 1
ATOM 2450 O O . PHE A 1 337 ? -4.308 -21.890 -8.613 1.00 112.37 319 PHE A O 1
ATOM 2458 N N . LYS A 1 338 ? -3.624 -22.395 -6.525 1.00 134.47 320 LYS A N 1
ATOM 2459 C CA . LYS A 1 338 ? -4.971 -22.459 -5.959 1.00 132.35 320 LYS A CA 1
ATOM 2460 C C . LYS A 1 338 ? -5.709 -21.126 -6.052 1.00 136.89 320 LYS A C 1
ATOM 2461 O O . LYS A 1 338 ? -5.124 -20.114 -6.434 1.00 126.03 320 LYS A O 1
ATOM 2467 N N . PHE A 1 339 ? -6.990 -21.133 -5.692 1.00 152.19 321 PHE A N 1
ATOM 2468 C CA . PHE A 1 339 ? -7.848 -19.967 -5.886 1.00 145.63 321 PHE A CA 1
ATOM 2469 C C . PHE A 1 339 ? -8.318 -19.326 -4.583 1.00 133.72 321 PHE A C 1
ATOM 2470 O O . PHE A 1 339 ? -7.673 -19.466 -3.543 1.00 133.64 321 PHE A O 1
ATOM 2478 N N . ASP A 1 340 ? -9.433 -18.600 -4.674 1.00 139.17 322 ASP A N 1
ATOM 2479 C CA . ASP A 1 340 ? -10.033 -17.838 -3.571 1.00 136.85 322 ASP A CA 1
ATOM 2480 C C . ASP A 1 340 ? -9.151 -16.656 -3.147 1.00 138.47 322 ASP A C 1
ATOM 2481 O O . ASP A 1 340 ? -9.656 -15.565 -2.872 1.00 129.94 322 ASP A O 1
ATOM 2486 N N . MET A 1 341 ? -7.839 -16.870 -3.106 1.00 145.38 323 MET A N 1
ATOM 2487 C CA . MET A 1 341 ? -6.902 -15.826 -2.718 1.00 135.56 323 MET A CA 1
ATOM 2488 C C . MET A 1 341 ? -6.698 -14.810 -3.840 1.00 139.23 323 MET A C 1
ATOM 2489 O O . MET A 1 341 ? -6.184 -13.715 -3.606 1.00 130.58 323 MET A O 1
ATOM 2494 N N . GLU A 1 342 ? -7.105 -15.171 -5.054 1.00 132.78 324 GLU A N 1
ATOM 2495 C CA . GLU A 1 342 ? -6.932 -14.287 -6.201 1.00 139.49 324 GLU A CA 1
ATOM 2496 C C . GLU A 1 342 ? -8.240 -14.033 -6.944 1.00 138.27 324 GLU A C 1
ATOM 2497 O O . GLU A 1 342 ? -8.761 -14.912 -7.632 1.00 146.14 324 GLU A O 1
ATOM 2503 N N . LEU A 1 343 ? -8.759 -12.820 -6.796 1.00 131.26 325 LEU A N 1
ATOM 2504 C CA . LEU A 1 343 ? -9.911 -12.362 -7.563 1.00 127.30 325 LEU A CA 1
ATOM 2505 C C . LEU A 1 343 ? -9.888 -10.839 -7.585 1.00 120.37 325 LEU A C 1
ATOM 2506 O O . LEU A 1 343 ? -10.615 -10.178 -6.841 1.00 97.75 325 LEU A O 1
ATOM 2511 N N . ASP A 1 344 ? -9.038 -10.292 -8.448 1.00 101.04 326 ASP A N 1
ATOM 2512 C CA . ASP A 1 344 ? -8.713 -8.873 -8.416 1.00 86.60 326 ASP A CA 1
ATOM 2513 C C . ASP A 1 344 ? -9.778 -7.986 -9.052 1.00 102.55 326 ASP A C 1
ATOM 2514 O O . ASP A 1 344 ? -9.517 -7.286 -10.031 1.00 95.28 326 ASP A O 1
ATOM 2519 N N . ASP A 1 345 ? -10.980 -8.022 -8.487 1.00 117.91 327 ASP A N 1
ATOM 2520 C CA . ASP A 1 345 ? -12.005 -7.037 -8.807 1.00 105.32 327 ASP A CA 1
ATOM 2521 C C . ASP A 1 345 ? -12.131 -6.072 -7.630 1.00 92.95 327 ASP A C 1
ATOM 2522 O O . ASP A 1 345 ? -13.134 -5.379 -7.474 1.00 80.02 327 ASP A O 1
ATOM 2527 N N . LEU A 1 346 ? -11.084 -6.043 -6.811 1.00 93.21 328 LEU A N 1
ATOM 2528 C CA . LEU A 1 346 ? -11.054 -5.257 -5.584 1.00 85.33 328 LEU A CA 1
ATOM 2529 C C . LEU A 1 346 ? -10.579 -3.828 -5.842 1.00 100.56 328 LEU A C 1
ATOM 2530 O O . LEU A 1 346 ? -9.850 -3.576 -6.802 1.00 92.48 328 LEU A O 1
ATOM 2535 N N . PRO A 1 347 ? -10.992 -2.883 -4.982 1.00 112.43 329 PRO A N 1
ATOM 2536 C CA . PRO A 1 347 ? -10.499 -1.506 -5.103 1.00 101.29 329 PRO A CA 1
ATOM 2537 C C . PRO A 1 347 ? -9.006 -1.404 -4.791 1.00 82.05 329 PRO A C 1
ATOM 2538 O O . PRO A 1 347 ? -8.447 -2.315 -4.179 1.00 78.75 329 PRO A O 1
ATOM 2542 N N . LYS A 1 348 ? -8.377 -0.308 -5.205 1.00 92.42 330 LYS A N 1
ATOM 2543 C CA . LYS A 1 348 ? -6.946 -0.109 -4.986 1.00 77.71 330 LYS A CA 1
ATOM 2544 C C . LYS A 1 348 ? -6.595 -0.089 -3.499 1.00 83.52 330 LYS A C 1
ATOM 2545 O O . LYS A 1 348 ? -5.485 -0.452 -3.111 1.00 75.54 330 LYS A O 1
ATOM 2551 N N . GLU A 1 349 ? -7.551 0.330 -2.676 1.00 91.02 331 GLU A N 1
ATOM 2552 C CA . GLU A 1 349 ? -7.346 0.437 -1.236 1.00 80.08 331 GLU A CA 1
ATOM 2553 C C . GLU A 1 349 ? -7.097 -0.929 -0.605 1.00 86.98 331 GLU A C 1
ATOM 2554 O O . GLU A 1 349 ? -6.276 -1.064 0.304 1.00 71.03 331 GLU A O 1
ATOM 2560 N N . LYS A 1 350 ? -7.814 -1.937 -1.095 1.00 93.36 332 LYS A N 1
ATOM 2561 C CA . LYS A 1 350 ? -7.691 -3.297 -0.582 1.00 82.26 332 LYS A CA 1
ATOM 2562 C C . LYS A 1 350 ? -6.492 -4.021 -1.191 1.00 79.67 332 LYS A C 1
ATOM 2563 O O . LYS A 1 350 ? -5.930 -4.931 -0.583 1.00 65.32 332 LYS A O 1
ATOM 2569 N N . LEU A 1 351 ? -6.107 -3.611 -2.395 1.00 90.25 333 LEU A N 1
ATOM 2570 C CA . LEU A 1 351 ? -4.967 -4.211 -3.079 1.00 67.78 333 LEU A CA 1
ATOM 2571 C C . LEU A 1 351 ? -3.658 -3.831 -2.396 1.00 70.91 333 LEU A C 1
ATOM 2572 O O . LEU A 1 351 ? -2.751 -4.653 -2.279 1.00 59.08 333 LEU A O 1
ATOM 2577 N N . LYS A 1 352 ? -3.571 -2.580 -1.951 1.00 77.25 334 LYS A N 1
ATOM 2578 C CA . LYS A 1 352 ? -2.408 -2.096 -1.213 1.00 56.82 334 LYS A CA 1
ATOM 2579 C C . LYS A 1 352 ? -2.204 -2.915 0.056 1.00 68.75 334 LYS A C 1
ATOM 2580 O O . LYS A 1 352 ? -1.074 -3.239 0.425 1.00 69.21 334 LYS A O 1
ATOM 2586 N N . GLU A 1 353 ? -3.311 -3.246 0.714 1.00 88.74 335 GLU A N 1
ATOM 2587 C CA . GLU A 1 353 ? -3.286 -4.084 1.907 1.00 87.78 335 GLU A CA 1
ATOM 2588 C C . GLU A 1 353 ? -2.749 -5.472 1.578 1.00 71.81 335 GLU A C 1
ATOM 2589 O O . GLU A 1 353 ? -1.989 -6.055 2.350 1.00 71.73 335 GLU A O 1
ATOM 2595 N N . LEU A 1 354 ? -3.144 -5.990 0.420 1.00 80.95 336 LEU A N 1
ATOM 2596 C CA . LEU A 1 354 ? -2.673 -7.292 -0.037 1.00 84.65 336 LEU A CA 1
ATOM 2597 C C . LEU A 1 354 ? -1.184 -7.260 -0.375 1.00 73.71 336 LEU A C 1
ATOM 2598 O O . LEU A 1 354 ? -0.469 -8.233 -0.132 1.00 64.57 336 LEU A O 1
ATOM 2603 N N . ILE A 1 355 ? -0.724 -6.145 -0.937 1.00 75.87 337 ILE A N 1
ATOM 2604 C CA . ILE A 1 355 ? 0.701 -5.951 -1.190 1.00 59.47 337 ILE A CA 1
ATOM 2605 C C . ILE A 1 355 ? 1.466 -5.987 0.127 1.00 65.71 337 ILE A C 1
ATOM 2606 O O . ILE A 1 355 ? 2.505 -6.635 0.236 1.00 67.32 337 ILE A O 1
ATOM 2611 N N . PHE A 1 356 ? 0.925 -5.299 1.129 1.00 81.38 338 PHE A N 1
ATOM 2612 C CA . PHE A 1 356 ? 1.550 -5.196 2.445 1.00 63.96 338 PHE A CA 1
ATOM 2613 C C . PHE A 1 356 ? 1.751 -6.563 3.097 1.00 76.38 338 PHE A C 1
ATOM 2614 O O . 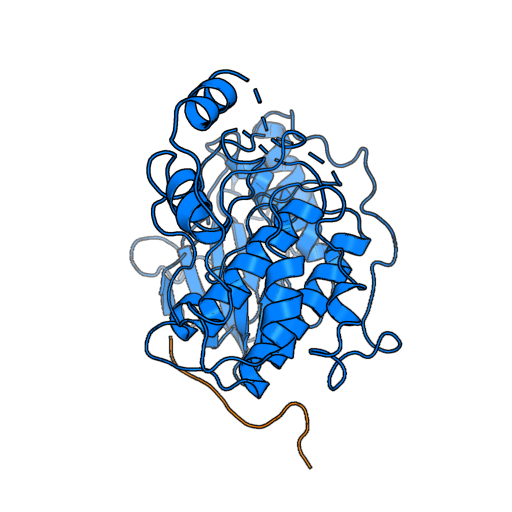PHE A 1 356 ? 2.811 -6.834 3.661 1.00 72.57 338 PHE A O 1
ATOM 2622 N N . GLU A 1 357 ? 0.733 -7.417 3.020 1.00 65.77 339 GLU A N 1
ATOM 2623 C CA . GLU A 1 357 ? 0.815 -8.760 3.589 1.00 71.94 339 GLU A CA 1
ATOM 2624 C C . GLU A 1 357 ? 1.861 -9.598 2.863 1.00 81.34 339 GLU A C 1
ATOM 2625 O O . GLU A 1 357 ? 2.703 -10.240 3.493 1.00 87.06 339 GLU A O 1
ATOM 2631 N N . GLU A 1 358 ? 1.804 -9.583 1.534 1.00 88.36 340 GLU A N 1
ATOM 2632 C CA . GLU A 1 358 ? 2.746 -10.334 0.711 1.00 78.97 340 GLU A CA 1
ATOM 2633 C C . GLU A 1 358 ? 4.175 -9.827 0.875 1.00 78.90 340 GLU A C 1
ATOM 2634 O O . GLU A 1 358 ? 5.129 -10.582 0.690 1.00 97.03 340 GLU A O 1
ATOM 2640 N N . THR A 1 359 ? 4.319 -8.552 1.226 1.00 74.21 341 THR A N 1
ATOM 2641 C CA . THR A 1 359 ? 5.638 -7.946 1.370 1.00 77.60 341 THR A CA 1
ATOM 2642 C C . THR A 1 359 ? 6.177 -8.082 2.793 1.00 91.83 341 THR A C 1
ATOM 2643 O O . THR A 1 359 ? 7.390 -8.080 3.004 1.00 80.50 341 THR A O 1
ATOM 2647 N N . ALA A 1 360 ? 5.273 -8.206 3.762 1.00 99.75 342 ALA A N 1
ATOM 2648 C CA . ALA A 1 360 ? 5.653 -8.293 5.171 1.00 98.76 342 ALA A CA 1
ATOM 2649 C C . ALA A 1 360 ? 6.551 -9.497 5.446 1.00 91.99 342 ALA A C 1
ATOM 2650 O O . ALA A 1 360 ? 7.276 -9.530 6.441 1.00 96.03 342 ALA A O 1
ATOM 2652 N N . ARG A 1 361 ? 6.497 -10.480 4.555 1.00 92.16 343 ARG A N 1
ATOM 2653 C CA . ARG A 1 361 ? 7.332 -11.669 4.652 1.00 111.61 343 ARG A CA 1
ATOM 2654 C C . ARG A 1 361 ? 8.810 -11.321 4.461 1.00 106.95 343 ARG A C 1
ATOM 2655 O O . ARG A 1 361 ? 9.694 -12.083 4.853 1.00 97.51 343 ARG A O 1
ATOM 2663 N N . PHE A 1 362 ? 9.071 -10.159 3.866 1.00 101.90 344 PHE A N 1
ATOM 2664 C CA . PHE A 1 362 ? 10.436 -9.733 3.572 1.00 83.52 344 PHE A CA 1
ATOM 2665 C C . PHE A 1 362 ? 10.907 -8.569 4.437 1.00 87.20 344 PHE A C 1
ATOM 2666 O O . PHE A 1 362 ? 12.101 -8.277 4.488 1.00 103.76 344 PHE A O 1
ATOM 2674 N N . GLN A 1 363 ? 9.974 -7.901 5.107 1.00 100.13 345 GLN A N 1
ATOM 2675 C CA . GLN A 1 363 ? 10.313 -6.726 5.902 1.00 100.59 345 GLN A CA 1
ATOM 2676 C C . GLN A 1 363 ? 11.224 -7.086 7.072 1.00 110.91 345 GLN A C 1
ATOM 2677 O O . GLN A 1 363 ? 10.889 -7.952 7.880 1.00 109.17 345 GLN A O 1
ATOM 2683 N N . PRO A 1 364 ? 12.387 -6.415 7.150 1.00 116.69 346 PRO A N 1
ATOM 2684 C CA . PRO A 1 364 ? 13.488 -6.695 8.080 1.00 117.64 346 PRO A CA 1
ATOM 2685 C C . PRO A 1 364 ? 13.051 -6.924 9.525 1.00 111.08 346 PRO A C 1
ATOM 2686 O O . PRO A 1 364 ? 13.564 -7.835 10.172 1.00 115.97 346 PRO A O 1
ATOM 2690 N N . GLY A 1 365 ? 12.117 -6.120 10.018 1.00 109.34 347 GLY A N 1
ATOM 2691 C CA . GLY A 1 365 ? 11.690 -6.226 11.401 1.00 93.39 347 GLY A CA 1
ATOM 2692 C C . GLY A 1 365 ? 10.584 -7.238 11.631 1.00 119.59 347 GLY A C 1
ATOM 2693 O O . GLY A 1 365 ? 10.345 -7.660 12.761 1.00 131.79 347 GLY A O 1
ATOM 2694 N N . TYR A 1 366 ? 9.907 -7.636 10.560 1.00 123.46 348 TYR A N 1
ATOM 2695 C CA . TYR A 1 366 ? 8.755 -8.524 10.683 1.00 113.70 348 TYR A CA 1
ATOM 2696 C C . TYR A 1 366 ? 8.949 -9.818 9.893 1.00 127.63 348 TYR A C 1
ATOM 2697 O O . TYR A 1 366 ? 8.011 -10.584 9.682 1.00 97.76 348 TYR A O 1
ATOM 2706 N N . LEU B 2 1 ? 36.793 -29.982 -17.614 1.00 108.32 349 LEU B N 1
ATOM 2707 C CA . LEU B 2 1 ? 35.412 -30.446 -17.674 1.00 98.28 349 LEU B CA 1
ATOM 2708 C C . LEU B 2 1 ? 34.448 -29.379 -17.164 1.00 128.32 349 LEU B C 1
ATOM 2709 O O . LEU B 2 1 ? 34.236 -29.240 -15.959 1.00 128.69 349 LEU B O 1
ATOM 2714 N N . VAL B 2 2 ? 33.876 -28.618 -18.092 1.00 141.01 350 VAL B N 1
ATOM 2715 C CA . VAL B 2 2 ? 32.876 -27.611 -17.758 1.00 150.57 350 VAL B CA 1
ATOM 2716 C C . VAL B 2 2 ? 31.663 -27.750 -18.673 1.00 157.32 350 VAL B C 1
ATOM 2717 O O . VAL B 2 2 ? 31.709 -27.358 -19.837 1.00 140.32 350 VAL B O 1
ATOM 2721 N N . LYS B 2 3 ? 30.581 -28.310 -18.142 1.00 164.83 351 LYS B N 1
ATOM 2722 C CA . LYS B 2 3 ? 29.366 -28.515 -18.924 1.00 155.62 351 LYS B CA 1
ATOM 2723 C C . LYS B 2 3 ? 28.636 -27.193 -19.160 1.00 157.42 351 LYS B C 1
ATOM 2724 O O . LYS B 2 3 ? 29.184 -26.120 -18.892 1.00 155.97 351 LYS B O 1
ATOM 2730 N N . LYS B 2 4 ? 27.405 -27.282 -19.667 1.00 158.94 352 LYS B N 1
ATOM 2731 C CA . LYS B 2 4 ? 26.565 -26.118 -19.968 1.00 144.69 352 LYS B CA 1
ATOM 2732 C C . LYS B 2 4 ? 27.186 -25.210 -21.033 1.00 146.44 352 LYS B C 1
ATOM 2733 O O . LYS B 2 4 ? 26.710 -24.095 -21.257 1.00 130.26 352 LYS B O 1
ATOM 2739 N N . TYR B 2 5 ? 28.243 -25.703 -21.680 1.00 158.70 353 TYR B N 1
ATOM 2740 C CA . TYR B 2 5 ? 28.962 -25.001 -22.749 1.00 150.23 353 TYR B CA 1
ATOM 2741 C C . TYR B 2 5 ? 29.638 -23.713 -22.268 1.00 145.51 353 TYR B C 1
ATOM 2742 O O . TYR B 2 5 ? 29.271 -23.147 -21.240 1.00 126.08 353 TYR B O 1
ATOM 2751 N N . ILE B 2 6 ? 30.640 -23.261 -23.019 1.00 155.72 354 ILE B N 1
ATOM 2752 C CA . ILE B 2 6 ? 31.473 -22.139 -22.590 1.00 150.38 354 ILE B CA 1
ATOM 2753 C C . ILE B 2 6 ? 31.458 -20.963 -23.572 1.00 138.36 354 ILE B C 1
ATOM 2754 O O . ILE B 2 6 ? 32.287 -20.882 -24.481 1.00 131.97 354 ILE B O 1
ATOM 2759 N N . LEU B 2 7 ? 30.506 -20.055 -23.376 1.00 147.08 355 LEU B N 1
ATOM 2760 C CA . LEU B 2 7 ? 30.465 -18.797 -24.116 1.00 129.75 355 LEU B CA 1
ATOM 2761 C C . LEU B 2 7 ? 29.706 -17.755 -23.297 1.00 129.43 355 LEU B C 1
ATOM 2762 O O . LEU B 2 7 ? 28.687 -18.063 -22.680 1.00 134.09 355 LEU B O 1
ATOM 2767 N N . ALA B 2 8 ? 30.203 -16.522 -23.289 1.00 127.94 356 ALA B N 1
ATOM 2768 C CA . ALA B 2 8 ? 29.669 -15.503 -22.388 1.00 142.01 356 ALA B CA 1
ATOM 2769 C C . ALA B 2 8 ? 28.781 -14.468 -23.079 1.00 141.36 356 ALA B C 1
ATOM 2770 O O . ALA B 2 8 ? 28.350 -13.506 -22.441 1.00 132.64 356 ALA B O 1
ATOM 2772 N N . LEU B 2 9 ? 28.506 -14.672 -24.367 1.00 141.38 357 LEU B N 1
ATOM 2773 C CA . LEU B 2 9 ? 27.692 -13.740 -25.153 1.00 145.19 357 LEU B CA 1
ATOM 2774 C C . LEU B 2 9 ? 28.251 -12.321 -25.040 1.00 138.70 357 LEU B C 1
ATOM 2775 O O . LEU B 2 9 ? 29.203 -11.986 -25.750 1.00 101.85 357 LEU B O 1
ATOM 2780 N N . TRP B 2 10 ? 27.581 -11.510 -24.208 1.00 150.22 358 TRP B N 1
ATOM 2781 C CA . TRP B 2 10 ? 28.112 -10.341 -23.462 1.00 133.29 358 TRP B CA 1
ATOM 2782 C C . TRP B 2 10 ? 27.236 -9.081 -23.486 1.00 114.00 358 TRP B C 1
ATOM 2783 O O . TRP B 2 10 ? 26.020 -9.146 -23.665 1.00 100.43 358 TRP B O 1
ATOM 2794 N N . ASN B 2 11 ? 27.909 -7.946 -23.299 1.00 120.81 359 ASN B N 1
ATOM 2795 C CA . ASN B 2 11 ? 27.348 -6.641 -22.908 1.00 123.72 359 ASN B CA 1
ATOM 2796 C C . ASN B 2 11 ? 25.933 -6.234 -23.330 1.00 117.73 359 ASN B C 1
ATOM 2797 O O . ASN B 2 11 ? 25.463 -6.560 -24.420 1.00 119.01 359 ASN B O 1
ATOM 2802 N N . GLU B 2 12 ? 25.285 -5.486 -22.438 1.00 91.78 360 GLU B N 1
ATOM 2803 C CA . GLU B 2 12 ? 24.006 -4.842 -22.706 1.00 101.75 360 GLU B CA 1
ATOM 2804 C C . GLU B 2 12 ? 24.173 -3.683 -23.680 1.00 114.32 360 GLU B C 1
ATOM 2805 O O . GLU B 2 12 ? 23.193 -3.079 -24.121 1.00 80.04 360 GLU B O 1
#

CATH classification: 3.30.200.20 (+1 more: 1.10.510.10)

Secondary structure (DSSP, 8-state):
----BTTB----TTTEEEEEEEE---EEEEEEETTTTEEEEEEEE--SSSTTHHHHHHHHHHHHHH---SSB--EEEEE--SSTTT---EEEEEE--SEEHHHHHTT----HHHHHHHHHHHHHHHHHHHHTTEE-----GGGEEE-TTS-EEE---TT-EE---SS----SS--TTTT---STHHHHHHHHHHHHHHHHTS-SS--SSTTTHHHHHHHHT-SPPTT--HHHHHHHHSPP-----HHHH-TTS-HHHHHHHHHHS-SSSTTS--TTTTTTSGGGSSS--TTTS---SS---SSS----S-HHHHHHHHHHHHHTT-TT-/---S--------

InterPro domains:
  IPR000719 Protein kinase domain [PF00069] (25-313)
  IPR000719 Protein kinase domain [PS50011] (25-313)
  IPR000719 Protein kinase domain [SM00220] (25-313)
  IPR003527 Mitogen-activated protein (MAP) kinase, conserved site [PS01351] (59-161)
  IPR008271 Serine/threonine-protein kinase, active site [PS00108] (145-157)
  IPR008349 Mitogen-activated protein (MAP) kinase, ERK1/2 [PR01770] (13-30)
  IPR008349 Mitogen-activated protein (MAP) kinase, ERK1/2 [PR01770] (118-127)
  IPR008349 Mitogen-activated protein (MAP) kinase, ERK1/2 [PR01770] (173-183)
  IPR008349 Mitogen-activated protein (MAP) kinase, ERK1/2 [PR01770] (231-242)
  IPR008349 Mitogen-activated protein (MAP) kinase, ERK1/2 [PR01770] (252-262)
  IPR008349 Mitogen-activated protein (MAP) kinase, ERK1/2 [PR01770] (313-323)
  IPR011009 Protein kinase-like domain superfamily [SSF56112] (19-322)
  IPR017441 Protein kinase, ATP binding site [PS00107] (31-55)
  IPR050117 Mitogen-activated protein (MAP) kinase [PTHR24055] (24-315)

Foldseek 3Di:
DCQAPDPGGNRPDPQWADWAFDQDCAGKIWTAGPVVRGIWIKGKHFDLPDQLRLQLVLQQLVVLDQDDDQAAWHFPFKDADPDLVRGGMIIGITGDFDFFQLVDLPPHADDLVLLLVLLLSVLLVLQACVLQQKEQLADDSRQWTAHPVGHTHGHRSSPMDGCCLVPDDPQLQAALVSLVDSHRLRVLSSSLQVSVCNQQSHGQFDDRHDVTRVVSCCQAQWQDDPVAVVSVVVSVPDDGDDHDQLCVSRVVHDPQSSVLSCLSNHRDSVSSDDRVRSCPGPSNPVPRDPPPRDHYPHHDDDPLDDSPDGSVVSSVSVCVSNVVRYPVD/DDPPDDDDPDDD

Radius of gyration: 21.15 Å; Cα contacts (8 Å, |Δi|>4): 554; chains: 2; bounding box: 52×49×63 Å

Organism: Homo sapiens (NCBI:txid9606)